Protein AF-A0A932LKM2-F1 (afdb_monomer_lite)

Secondary structure (DSSP, 8-state):
-PPTT------------SSEEEEEEEEE--S-TTSPSEEEEEEEEEPPP----TTSTTEEEESPTTSTTPPEEEESSSGGGEEEE----TT---EEEEEEE--SEEEEEEE----SSTT--SSEEEEEEEB-TTTPEEEEEEEE-TTS----BS-SS-----SSS-----BEEEEEEEE-SSEEEEEEE--

Radius of gyration: 21.72 Å; chains: 1; bounding box: 58×37×63 Å

Foldseek 3Di:
DDDPPDDDDDDDDDPDPDFDKDKDKDWDADPPVVCGIPIDMDIDGDHDDDDDACPHPQKDWPPDPPDDQHWDKDADQDVVRIDIDGPPDPPDWTKMKGKDQAAFDKDFDWAFDFEQDPPWAQFWWKWKFQDDPVPTDTFFTGTHGRNDAQPACSDVQFPDDPDDDRHRRHIHTGDIGGHHDRMMMMMTIDD

Sequence (191 aa):
MLNPGRSTTFQVQMSGATPGIHTATVSFGNNEGNENPYSFAVSGIVLPTRIIDDGDLEFAMFPLPGEPGGWGQIGGPGRGFDYKYNRHIAGVDEFATWTFNVTPGVYRVSTTWAFGFAGFDDAAPFTIFDGPVAGGIVRGGRNVDQKVDPAGTDYPAGFMFPLGTASSTRWERIDVVHITGDTLTVLFTGR

Structure (mmCIF, N/CA/C/O backbone):
data_AF-A0A932LKM2-F1
#
_entry.id   AF-A0A932LKM2-F1
#
loop_
_atom_site.group_PDB
_atom_site.id
_atom_site.type_symbol
_atom_site.label_atom_id
_atom_site.label_alt_id
_atom_site.label_comp_id
_atom_site.label_asym_id
_atom_site.label_entity_id
_atom_site.label_seq_id
_atom_site.pdbx_PDB_ins_code
_atom_site.Cartn_x
_atom_site.Cartn_y
_atom_site.Cartn_z
_atom_site.occupancy
_atom_site.B_iso_or_equiv
_atom_site.auth_seq_id
_atom_site.auth_comp_id
_atom_site.auth_asym_id
_atom_site.auth_atom_id
_atom_site.pdbx_PDB_model_num
ATOM 1 N N . MET A 1 1 ? -33.980 8.227 18.816 1.00 71.31 1 MET A N 1
ATOM 2 C CA . MET A 1 1 ? -34.525 7.586 20.032 1.00 71.31 1 MET A CA 1
ATOM 3 C C . MET A 1 1 ? -34.771 6.122 19.696 1.00 71.31 1 MET A C 1
ATOM 5 O O . MET A 1 1 ? -35.304 5.871 18.620 1.00 71.31 1 MET A O 1
ATOM 9 N N . LEU A 1 2 ? -34.313 5.178 20.520 1.00 80.31 2 LEU A N 1
ATOM 10 C CA . LEU A 1 2 ? -34.542 3.746 20.294 1.00 80.31 2 LEU A CA 1
ATOM 11 C C . LEU A 1 2 ? -35.771 3.296 21.080 1.00 80.31 2 LEU A C 1
ATOM 13 O O . LEU A 1 2 ? -35.938 3.679 22.235 1.00 80.31 2 LEU A O 1
ATOM 17 N N . ASN A 1 3 ? -36.625 2.491 20.451 1.00 89.06 3 ASN A N 1
ATOM 18 C CA . ASN A 1 3 ? -37.756 1.872 21.140 1.00 89.06 3 ASN A CA 1
ATOM 19 C C . ASN A 1 3 ? -37.262 0.758 22.084 1.00 89.06 3 ASN A C 1
ATOM 21 O O . ASN A 1 3 ? -36.207 0.173 21.817 1.00 89.06 3 ASN A O 1
ATOM 25 N N . PRO A 1 4 ? -38.031 0.401 23.133 1.00 87.06 4 PRO A N 1
ATOM 26 C CA . PRO A 1 4 ? -37.687 -0.712 24.015 1.00 87.06 4 PRO A CA 1
ATOM 27 C C . PRO A 1 4 ? -37.363 -1.996 23.236 1.00 87.06 4 PRO A C 1
ATOM 29 O O . PRO A 1 4 ? -38.080 -2.371 22.305 1.00 87.06 4 PRO A O 1
ATOM 32 N N . GLY A 1 5 ? -36.255 -2.650 23.596 1.00 89.81 5 GLY A N 1
ATOM 33 C CA . GLY A 1 5 ? -35.775 -3.874 22.945 1.00 89.81 5 GLY A CA 1
ATOM 34 C C . GLY A 1 5 ? -35.132 -3.680 21.563 1.00 89.81 5 GLY A C 1
ATOM 35 O O . GLY A 1 5 ? -34.906 -4.668 20.864 1.00 89.81 5 GLY A O 1
ATOM 36 N N . ARG A 1 6 ? -34.856 -2.441 21.128 1.00 94.00 6 ARG A N 1
ATOM 37 C CA . ARG A 1 6 ? -34.161 -2.154 19.859 1.00 94.00 6 ARG A CA 1
ATOM 38 C C . ARG A 1 6 ? -32.697 -1.792 20.073 1.00 94.00 6 ARG A C 1
ATOM 40 O O . ARG A 1 6 ? -32.336 -1.203 21.083 1.00 94.00 6 ARG A O 1
ATOM 47 N N . SER A 1 7 ? -31.874 -2.124 19.083 1.00 90.56 7 SER A N 1
ATOM 48 C CA . SER A 1 7 ? -30.446 -1.814 19.034 1.00 90.56 7 SER A CA 1
ATOM 49 C C . SER A 1 7 ? -30.123 -0.894 17.855 1.00 90.56 7 SER A C 1
ATOM 51 O O . SER A 1 7 ? -30.886 -0.790 16.893 1.00 90.56 7 SER A O 1
ATOM 53 N N . THR A 1 8 ? -28.978 -0.219 17.944 1.00 90.12 8 THR A N 1
ATOM 54 C CA . THR A 1 8 ? -28.357 0.527 16.843 1.00 90.12 8 THR A CA 1
ATOM 55 C C . THR A 1 8 ? -26.857 0.282 16.852 1.00 90.12 8 THR A C 1
ATOM 57 O O . THR A 1 8 ? -26.296 -0.122 17.869 1.00 90.12 8 THR A O 1
ATOM 60 N N . THR A 1 9 ? -26.203 0.576 15.737 1.00 91.06 9 THR A N 1
ATOM 61 C CA . THR A 1 9 ? -24.744 0.621 15.632 1.00 91.06 9 THR A CA 1
ATOM 62 C C . THR A 1 9 ? -24.276 2.060 15.454 1.00 91.06 9 THR A C 1
ATOM 64 O O . THR A 1 9 ? -25.003 2.896 14.918 1.00 91.06 9 THR A O 1
ATOM 67 N N . PHE A 1 10 ? -23.044 2.335 15.861 1.00 88.00 10 PHE A N 1
ATOM 68 C CA . PHE A 1 10 ? -22.314 3.558 15.538 1.00 88.00 10 PHE A CA 1
ATOM 69 C C . PHE A 1 10 ? -20.882 3.180 15.155 1.00 88.00 10 PHE A C 1
ATOM 71 O O . PHE A 1 10 ? -20.423 2.078 15.455 1.00 88.00 10 PHE A O 1
ATOM 78 N N . GLN A 1 11 ? -20.185 4.084 14.474 1.00 89.88 11 GLN A N 1
ATOM 79 C CA . GLN A 1 11 ? -18.791 3.893 14.087 1.00 89.88 11 GLN A CA 1
ATOM 80 C C . GLN A 1 11 ? -17.905 4.859 14.867 1.00 89.88 11 GLN A C 1
ATOM 82 O O . GLN A 1 11 ? -18.261 6.020 15.063 1.00 89.8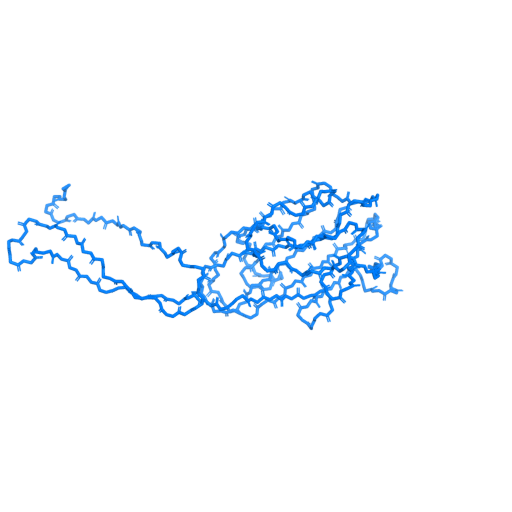8 11 GLN A O 1
ATOM 87 N N . VAL A 1 12 ? -16.746 4.367 15.297 1.00 87.25 12 VAL A N 1
ATOM 88 C CA . VAL A 1 12 ? -15.678 5.179 15.881 1.00 87.25 12 VAL A CA 1
ATOM 89 C C . VAL A 1 12 ? -14.514 5.139 14.906 1.00 87.25 12 VAL A C 1
ATOM 91 O O . VAL A 1 12 ? -14.026 4.061 14.573 1.00 87.25 12 VAL A O 1
ATOM 94 N N . GLN A 1 13 ? -14.086 6.307 14.436 1.00 85.94 13 GLN A N 1
ATOM 95 C CA . GLN A 1 13 ? -12.958 6.434 13.522 1.00 85.94 13 GLN A CA 1
ATOM 96 C C . GLN A 1 13 ? -11.781 7.096 14.234 1.00 85.94 13 GLN A C 1
ATOM 98 O O . GLN A 1 13 ? -11.923 8.154 14.842 1.00 85.94 13 GLN A O 1
ATOM 103 N N . MET A 1 14 ? -10.605 6.486 14.118 1.00 84.62 14 MET A N 1
ATOM 104 C CA . MET A 1 14 ? -9.341 7.101 14.509 1.00 84.62 14 MET A CA 1
ATOM 105 C C . MET A 1 14 ? -8.773 7.895 13.326 1.00 84.62 14 MET A C 1
ATOM 107 O O . MET A 1 14 ? -8.601 7.343 12.243 1.00 84.62 14 MET A O 1
ATOM 111 N N . SER A 1 15 ? -8.471 9.181 13.529 1.00 78.88 15 SER A N 1
ATOM 112 C CA . SER A 1 15 ? -7.895 10.074 12.505 1.00 78.88 15 SER A CA 1
ATOM 113 C C . SER A 1 15 ? -6.458 10.523 12.806 1.00 78.88 15 SER A C 1
ATOM 115 O O . SER A 1 15 ? -5.919 11.374 12.099 1.00 78.88 15 SER A O 1
ATOM 117 N N . GLY A 1 16 ? -5.835 9.993 13.864 1.00 69.88 16 GLY A N 1
ATOM 118 C CA . GLY A 1 16 ? -4.470 10.348 14.255 1.00 69.88 16 GLY A CA 1
ATOM 119 C C . GLY A 1 16 ? -3.436 9.889 13.224 1.00 69.88 16 GLY A C 1
ATOM 120 O O . GLY A 1 16 ? -3.479 8.752 12.765 1.00 69.88 16 GLY A O 1
ATOM 121 N N . ALA A 1 17 ? -2.499 10.773 12.872 1.00 69.56 17 ALA A N 1
ATOM 122 C CA . ALA A 1 17 ? -1.357 10.448 12.010 1.00 69.56 17 ALA A CA 1
ATOM 123 C C . ALA A 1 17 ? -0.061 10.197 12.802 1.00 69.56 17 ALA A C 1
ATOM 125 O O . ALA A 1 17 ? 0.902 9.667 12.257 1.00 69.56 17 ALA A O 1
ATOM 126 N N . THR A 1 18 ? -0.029 10.579 14.082 1.00 86.50 18 THR A N 1
ATOM 127 C CA . THR A 1 18 ? 1.154 10.430 14.934 1.00 86.50 18 THR A CA 1
ATOM 128 C C . THR A 1 18 ? 1.229 9.010 15.495 1.00 86.50 18 THR A C 1
ATOM 130 O O . THR A 1 18 ? 0.270 8.592 16.154 1.00 86.50 18 THR A O 1
ATOM 133 N N . PRO A 1 19 ? 2.349 8.287 15.299 1.00 90.19 19 PRO A N 1
ATOM 134 C CA . PRO A 1 19 ? 2.534 6.964 15.878 1.00 90.19 19 PRO A CA 1
ATOM 135 C C . PRO A 1 19 ? 2.394 6.968 17.401 1.00 90.19 19 PRO A C 1
ATOM 137 O O . PRO A 1 19 ? 2.873 7.881 18.074 1.00 90.19 19 PRO A O 1
ATOM 140 N N . GLY A 1 20 ? 1.751 5.938 17.943 1.00 92.50 20 GLY A N 1
ATOM 141 C CA . GLY A 1 20 ? 1.526 5.791 19.378 1.00 92.50 20 GLY A CA 1
ATOM 142 C C . GLY A 1 20 ? 0.167 5.195 19.725 1.00 92.50 20 GLY A C 1
ATOM 143 O O . GLY A 1 20 ? -0.677 4.956 18.859 1.00 92.50 20 GLY A O 1
ATOM 144 N N . ILE A 1 21 ? -0.027 4.947 21.020 1.00 92.94 21 ILE A N 1
ATOM 145 C CA . ILE A 1 21 ? -1.312 4.526 21.578 1.00 92.94 21 ILE A CA 1
ATOM 146 C C . ILE A 1 21 ? -2.149 5.777 21.832 1.00 92.94 21 ILE A C 1
ATOM 148 O O . ILE A 1 21 ? -1.725 6.680 22.553 1.00 92.94 21 ILE A O 1
ATOM 152 N N . HIS A 1 22 ? -3.352 5.800 21.272 1.00 92.38 22 HIS A N 1
ATOM 153 C CA . HIS A 1 22 ? -4.328 6.863 21.466 1.00 92.38 22 HIS A CA 1
ATOM 154 C C . HIS A 1 22 ? -5.511 6.307 22.239 1.00 92.38 22 HIS A C 1
ATOM 156 O O . HIS A 1 22 ? -6.090 5.291 21.854 1.00 92.38 22 HIS A O 1
ATOM 162 N N . THR A 1 23 ? -5.876 6.989 23.320 1.00 93.25 23 THR A N 1
ATOM 163 C CA . THR A 1 23 ? -7.054 6.655 24.120 1.00 93.25 23 THR A CA 1
ATOM 164 C C . THR A 1 23 ? -8.039 7.809 24.083 1.00 93.25 23 THR A C 1
ATOM 166 O O . THR A 1 23 ? -7.648 8.975 24.022 1.00 93.25 23 THR A O 1
ATOM 169 N N . ALA A 1 24 ? -9.325 7.487 24.088 1.00 92.00 24 ALA A N 1
ATOM 170 C CA . ALA A 1 24 ? -10.390 8.468 24.193 1.00 92.00 24 ALA A CA 1
ATOM 171 C C . ALA A 1 24 ? -11.550 7.881 24.995 1.00 92.00 24 ALA A C 1
ATOM 173 O O . ALA A 1 24 ? -11.711 6.665 25.075 1.00 92.00 24 ALA A O 1
ATOM 174 N N . THR A 1 25 ? -12.379 8.749 25.560 1.00 94.94 25 THR A N 1
ATOM 175 C CA . THR A 1 25 ? -13.647 8.346 26.169 1.00 94.94 25 THR A CA 1
ATOM 176 C C . THR A 1 25 ? -14.771 8.762 25.241 1.00 94.94 25 THR A C 1
ATOM 178 O O . THR A 1 25 ? -14.921 9.944 24.934 1.00 94.94 25 THR A O 1
ATOM 181 N N . VAL A 1 26 ? -15.565 7.793 24.794 1.00 92.62 26 VAL A N 1
ATOM 182 C CA . VAL A 1 26 ? -16.808 8.058 24.070 1.00 92.62 26 VAL A CA 1
ATOM 183 C C . VAL A 1 26 ? -17.921 8.168 25.103 1.00 92.62 26 VAL A C 1
ATOM 185 O O . VAL A 1 26 ? -18.008 7.340 26.008 1.00 92.62 26 VAL A O 1
ATOM 188 N N . SER A 1 27 ? -18.749 9.204 24.989 1.00 92.81 27 SER A N 1
ATOM 189 C CA . SER A 1 27 ? -19.822 9.498 25.937 1.00 92.81 27 SER A CA 1
ATOM 190 C C . SER A 1 27 ? -21.109 9.820 25.191 1.00 92.81 27 SER A C 1
ATOM 192 O O . SER A 1 27 ? -21.115 10.641 24.272 1.00 92.81 27 SER A O 1
ATOM 194 N N . PHE A 1 28 ? -22.196 9.170 25.591 1.00 88.00 28 PHE A N 1
ATOM 195 C CA . PHE A 1 28 ? -23.531 9.387 25.060 1.00 88.00 28 PHE A CA 1
ATOM 196 C C . PHE A 1 28 ? -24.451 9.849 26.180 1.00 88.00 28 PHE A C 1
ATOM 198 O O . PHE A 1 28 ? -24.613 9.168 27.195 1.00 88.00 28 PHE A O 1
ATOM 205 N N . GLY A 1 29 ? -25.106 10.987 25.959 1.00 89.38 29 GLY A N 1
ATOM 206 C CA . GLY A 1 29 ? -26.262 11.345 26.762 1.00 89.38 29 GLY A CA 1
ATOM 207 C C . GLY A 1 29 ? -27.375 10.321 26.539 1.00 89.38 29 GLY A C 1
ATOM 208 O O . GLY A 1 29 ? -27.699 9.996 25.395 1.00 89.38 29 GLY A O 1
ATOM 209 N N . ASN A 1 30 ? -27.964 9.822 27.617 1.00 84.00 30 ASN A N 1
ATOM 210 C CA . ASN A 1 30 ? -29.146 8.970 27.570 1.00 84.00 30 ASN A CA 1
ATOM 211 C C . ASN A 1 30 ? -30.238 9.523 28.504 1.00 84.00 30 ASN A C 1
ATOM 213 O O . ASN A 1 30 ? -30.037 10.501 29.222 1.00 84.00 30 ASN A O 1
ATOM 217 N N . ASN A 1 31 ? -31.435 8.949 28.436 1.00 83.50 31 ASN A N 1
ATOM 218 C CA . ASN A 1 31 ? -32.581 9.343 29.257 1.00 83.50 31 ASN A CA 1
ATOM 219 C C . ASN A 1 31 ? -32.754 8.464 30.510 1.00 83.50 31 ASN A C 1
ATOM 221 O O . ASN A 1 31 ? -33.809 8.528 31.142 1.00 83.50 31 ASN A O 1
ATOM 225 N N . GLU A 1 32 ? -31.747 7.668 30.876 1.00 78.69 32 GLU A N 1
ATOM 226 C CA . GLU A 1 32 ? -31.738 6.865 32.098 1.00 78.69 32 GLU A CA 1
ATOM 227 C C . GLU A 1 32 ? -31.011 7.639 33.201 1.00 78.69 32 GLU A C 1
ATOM 229 O O . GLU A 1 32 ? -29.793 7.786 33.210 1.00 78.69 32 GLU A O 1
ATOM 234 N N . GLY A 1 33 ? -31.787 8.219 34.119 1.00 74.69 33 GLY A N 1
ATOM 235 C CA . GLY A 1 33 ? -31.330 9.306 34.991 1.00 74.69 33 GLY A CA 1
ATOM 236 C C . GLY A 1 33 ? -30.117 9.011 35.884 1.00 74.69 33 GLY A C 1
ATOM 237 O O . GLY A 1 33 ? -29.426 9.953 36.258 1.00 74.69 33 GLY A O 1
ATOM 238 N N . ASN A 1 34 ? -29.838 7.751 36.225 1.00 79.44 34 ASN A N 1
ATOM 239 C CA . ASN A 1 34 ? -28.687 7.351 37.045 1.00 79.44 34 ASN A CA 1
ATOM 240 C C . ASN A 1 34 ? -27.499 6.796 36.236 1.00 79.44 34 ASN A C 1
ATOM 242 O O . ASN A 1 34 ? -26.422 6.640 36.804 1.00 79.44 34 ASN A O 1
ATOM 246 N N . GLU A 1 35 ? -27.674 6.526 34.941 1.00 77.06 35 GLU A N 1
ATOM 247 C CA . GLU A 1 35 ? -26.631 6.019 34.032 1.00 77.06 35 GLU A CA 1
ATOM 248 C C . GLU A 1 35 ? -26.350 7.004 32.882 1.00 77.06 35 GLU A C 1
ATOM 250 O O . GLU A 1 35 ? -25.785 6.642 31.849 1.00 77.06 35 GLU A O 1
ATOM 255 N N . ASN A 1 36 ? -26.738 8.271 33.064 1.00 85.12 36 ASN A N 1
ATOM 256 C CA . ASN A 1 36 ? -26.512 9.358 32.122 1.00 85.12 36 ASN A CA 1
ATOM 257 C C . ASN A 1 36 ? -25.329 10.241 32.571 1.00 85.12 36 ASN A C 1
ATOM 259 O O . ASN A 1 36 ? -25.432 10.901 33.609 1.00 85.12 36 ASN A O 1
ATOM 263 N N . PRO A 1 37 ? -24.240 10.343 31.790 1.00 90.38 37 PRO A N 1
ATOM 264 C CA . PRO A 1 37 ? -24.035 9.726 30.480 1.00 90.38 37 PRO A CA 1
ATOM 265 C C . PRO A 1 37 ? -23.507 8.288 30.556 1.00 90.38 37 PRO A C 1
ATOM 267 O O . PRO A 1 37 ? -22.712 7.946 31.434 1.00 90.38 37 PRO A O 1
ATOM 270 N N . TYR A 1 38 ? -23.848 7.487 29.545 1.00 88.62 38 TYR A N 1
ATOM 271 C CA . TYR A 1 38 ? -23.145 6.233 29.297 1.00 88.62 38 TYR A CA 1
ATOM 272 C C . TYR A 1 38 ? -21.807 6.556 28.640 1.00 88.62 38 TYR A C 1
ATOM 274 O O . TYR A 1 38 ? -21.765 7.215 27.598 1.00 88.62 38 TYR A O 1
ATOM 282 N N . SER A 1 39 ? -20.713 6.087 29.234 1.00 92.25 39 SER A N 1
ATOM 283 C CA . SER A 1 39 ? -19.376 6.296 28.690 1.00 92.25 39 SER A CA 1
ATOM 284 C C . SER A 1 39 ? -18.537 5.030 28.729 1.00 92.25 39 SER A C 1
ATOM 286 O O . SER A 1 39 ? -18.707 4.174 29.595 1.00 92.25 39 SER A O 1
ATOM 288 N N . PHE A 1 40 ? -17.626 4.913 27.771 1.00 92.56 40 PHE A N 1
ATOM 289 C CA . PHE A 1 40 ? -16.663 3.822 27.692 1.00 92.56 40 PHE A CA 1
ATOM 290 C C . PHE A 1 40 ? -15.357 4.329 27.085 1.00 92.56 40 PHE A C 1
ATOM 292 O O . PHE A 1 40 ? -15.336 5.253 26.264 1.00 92.56 40 PHE A O 1
ATOM 299 N N . ALA A 1 41 ? -14.255 3.720 27.511 1.00 95.12 41 ALA A N 1
ATOM 300 C CA . ALA A 1 41 ? -12.943 4.008 26.960 1.00 95.12 41 ALA A CA 1
ATOM 301 C C . ALA A 1 41 ? -12.746 3.260 25.635 1.00 95.12 41 ALA A C 1
ATOM 303 O O . ALA A 1 41 ? -13.109 2.090 25.503 1.00 95.12 41 ALA A O 1
ATOM 304 N N . VAL A 1 42 ? -12.121 3.929 24.674 1.00 94.69 42 VAL A N 1
ATOM 305 C CA . VAL A 1 42 ? -11.601 3.341 23.440 1.00 94.69 42 VAL A CA 1
ATOM 306 C C . VAL A 1 42 ? -10.090 3.527 23.400 1.00 94.69 42 VAL A C 1
ATOM 308 O O . VAL A 1 42 ? -9.560 4.529 23.881 1.00 94.69 42 VAL A O 1
ATOM 311 N N . SER A 1 43 ? -9.397 2.554 22.819 1.00 92.94 43 SER A N 1
ATOM 312 C CA . SER A 1 43 ? -7.958 2.601 22.580 1.00 92.94 43 SER A CA 1
ATOM 313 C C . SER A 1 43 ? -7.671 2.106 21.170 1.00 92.94 43 SER A C 1
ATOM 315 O O . SER A 1 43 ? -8.322 1.177 20.692 1.00 92.94 43 SER A O 1
ATOM 317 N N . GLY A 1 44 ? -6.695 2.713 20.510 1.00 90.75 44 GLY A N 1
ATOM 318 C CA . GLY A 1 44 ? -6.140 2.207 19.265 1.00 90.75 44 GLY A CA 1
ATOM 319 C C . GLY A 1 44 ? -4.684 2.621 19.115 1.00 90.75 44 GLY A C 1
ATOM 320 O O . GLY A 1 44 ? -4.196 3.508 19.816 1.00 90.75 44 GLY A O 1
ATOM 321 N N . ILE A 1 45 ? -3.985 1.953 18.208 1.00 91.44 45 ILE A N 1
ATOM 322 C CA . ILE A 1 45 ? -2.570 2.184 17.947 1.00 91.44 45 ILE A CA 1
ATOM 323 C C . ILE A 1 45 ? -2.390 2.695 16.521 1.00 91.44 45 ILE A C 1
ATOM 325 O O . ILE A 1 45 ? -2.922 2.123 15.573 1.00 91.44 45 ILE A O 1
ATOM 329 N N . VAL A 1 46 ? -1.620 3.769 16.377 1.00 91.62 46 VAL A N 1
ATOM 330 C CA . VAL A 1 46 ? -1.088 4.207 15.087 1.00 91.62 46 VAL A CA 1
ATOM 331 C C . VAL A 1 46 ? 0.336 3.680 15.000 1.00 91.62 46 VAL A C 1
ATOM 333 O O . VAL A 1 46 ? 1.178 4.011 15.838 1.00 91.62 46 VAL A O 1
ATOM 336 N N . LEU A 1 47 ? 0.600 2.825 14.015 1.00 90.56 47 LEU A N 1
ATOM 337 C CA . LEU A 1 47 ? 1.938 2.296 13.779 1.00 90.56 47 LEU A CA 1
ATOM 338 C C . LEU A 1 47 ? 2.795 3.319 13.019 1.00 90.56 47 LEU A C 1
ATOM 340 O O . LEU A 1 47 ? 2.254 4.119 12.250 1.00 90.56 47 LEU A O 1
ATOM 344 N N . PRO A 1 48 ? 4.126 3.299 13.201 1.00 89.38 48 PRO A N 1
ATOM 345 C CA . PRO A 1 48 ? 5.027 4.032 12.330 1.00 89.38 48 PRO A CA 1
ATOM 346 C C . PRO A 1 48 ? 4.847 3.623 10.871 1.00 89.38 48 PRO A C 1
ATOM 348 O O . PRO A 1 48 ? 4.533 2.476 10.549 1.00 89.38 48 PRO A O 1
ATOM 351 N N . THR A 1 49 ? 5.119 4.568 9.986 1.00 88.06 49 THR A N 1
ATOM 352 C CA . THR A 1 49 ? 5.239 4.312 8.559 1.00 88.06 49 THR A CA 1
ATOM 353 C C . THR A 1 49 ? 6.299 3.262 8.266 1.00 88.06 49 THR A C 1
ATOM 355 O O . THR A 1 49 ? 7.422 3.354 8.761 1.00 88.06 49 THR A O 1
ATOM 358 N N . ARG A 1 50 ? 5.972 2.340 7.359 1.00 91.25 50 ARG A N 1
ATOM 359 C CA . ARG A 1 50 ? 6.937 1.459 6.704 1.00 91.25 50 ARG A CA 1
ATOM 360 C C . ARG A 1 50 ? 7.036 1.815 5.225 1.00 91.25 50 ARG A C 1
ATOM 362 O O . ARG A 1 50 ? 6.019 2.073 4.588 1.00 91.25 50 ARG A O 1
ATOM 369 N N . ILE A 1 51 ? 8.257 1.815 4.702 1.00 91.62 51 ILE A N 1
ATOM 370 C CA . ILE A 1 51 ? 8.561 2.044 3.288 1.00 91.62 51 ILE A CA 1
ATOM 371 C C . ILE A 1 51 ? 9.396 0.861 2.801 1.00 91.62 51 ILE A C 1
ATOM 373 O O . ILE A 1 51 ? 10.270 0.413 3.541 1.00 91.62 51 ILE A O 1
ATOM 377 N N . ILE A 1 52 ? 9.106 0.375 1.595 1.00 95.00 52 ILE A N 1
ATOM 378 C CA . ILE A 1 52 ? 9.899 -0.633 0.884 1.00 95.00 52 ILE A CA 1
ATOM 379 C C . ILE A 1 52 ? 10.341 0.010 -0.436 1.00 95.00 52 ILE A C 1
ATOM 381 O O . ILE A 1 52 ? 9.496 0.463 -1.208 1.00 95.00 52 ILE A O 1
ATOM 385 N N . ASP A 1 53 ? 11.650 0.086 -0.647 1.00 93.38 53 ASP A N 1
ATOM 386 C CA . ASP A 1 53 ? 12.294 0.500 -1.895 1.00 93.38 53 ASP A CA 1
ATOM 387 C C . ASP A 1 53 ? 12.316 -0.622 -2.914 1.00 93.38 53 ASP A C 1
ATOM 389 O O . ASP A 1 53 ? 12.226 -1.794 -2.566 1.00 93.38 53 ASP A O 1
ATOM 393 N N . ASP A 1 54 ? 12.562 -0.278 -4.169 1.00 92.38 54 ASP A N 1
ATOM 394 C CA . ASP A 1 54 ? 12.818 -1.271 -5.207 1.00 92.38 54 ASP A CA 1
ATOM 395 C C . ASP A 1 54 ? 14.189 -1.978 -5.072 1.00 92.38 54 ASP A C 1
ATOM 397 O O . ASP A 1 54 ? 14.451 -2.963 -5.768 1.00 92.38 54 ASP A O 1
ATOM 401 N N . GLY A 1 55 ? 15.055 -1.524 -4.162 1.00 93.38 55 GLY A N 1
ATOM 402 C CA . GLY A 1 55 ? 16.274 -2.208 -3.717 1.00 93.38 55 GLY A CA 1
ATOM 403 C C . GLY A 1 55 ? 16.132 -3.041 -2.434 1.00 93.38 55 GLY A C 1
ATOM 404 O O . GLY A 1 55 ? 17.066 -3.770 -2.091 1.00 93.38 55 GLY A O 1
ATOM 405 N N . ASP A 1 56 ? 15.000 -2.953 -1.728 1.00 96.12 56 ASP A N 1
ATOM 406 C CA . ASP A 1 56 ? 14.795 -3.639 -0.447 1.00 96.12 56 ASP A CA 1
ATOM 407 C C . ASP A 1 56 ? 14.462 -5.134 -0.643 1.00 96.12 56 ASP A C 1
ATOM 409 O O . ASP A 1 56 ? 13.987 -5.563 -1.694 1.00 96.12 56 ASP A O 1
ATOM 413 N N . LEU A 1 57 ? 14.700 -5.955 0.388 1.00 97.19 57 LEU A N 1
ATOM 414 C CA . LEU A 1 57 ? 14.508 -7.415 0.330 1.00 97.19 57 LEU A CA 1
ATOM 415 C C . LEU A 1 57 ? 13.050 -7.810 0.053 1.00 97.19 57 LEU A C 1
ATOM 417 O O . LEU A 1 57 ? 12.775 -8.837 -0.563 1.00 97.19 57 LEU A O 1
ATOM 421 N N . GLU A 1 58 ? 12.112 -7.011 0.546 1.00 98.25 58 GLU A N 1
ATOM 422 C CA . GLU A 1 58 ? 10.679 -7.236 0.415 1.00 98.25 58 GLU A CA 1
ATOM 423 C C . GLU A 1 58 ? 10.091 -6.744 -0.914 1.00 98.25 58 GLU A C 1
ATOM 425 O O . GLU A 1 58 ? 8.878 -6.862 -1.137 1.00 98.25 58 GLU A O 1
ATOM 430 N N . PHE A 1 59 ? 10.940 -6.210 -1.794 1.00 98.25 59 PHE A N 1
ATOM 431 C CA . PHE A 1 59 ? 10.614 -5.951 -3.183 1.00 98.25 59 PHE A CA 1
ATOM 432 C C . PHE A 1 59 ? 10.971 -7.152 -4.059 1.00 98.25 59 PHE A C 1
ATOM 434 O O . PHE A 1 59 ? 12.055 -7.729 -3.972 1.00 98.25 59 PHE A O 1
ATOM 441 N N . ALA A 1 60 ? 10.069 -7.496 -4.970 1.00 97.12 60 ALA A N 1
ATOM 442 C CA . ALA A 1 60 ? 10.330 -8.461 -6.026 1.00 97.12 60 ALA A CA 1
ATOM 443 C C . ALA A 1 60 ? 9.783 -7.946 -7.354 1.00 97.12 60 ALA A C 1
ATOM 445 O O . ALA A 1 60 ? 8.854 -7.144 -7.390 1.00 97.12 60 ALA A O 1
ATOM 446 N N . MET A 1 61 ? 10.346 -8.431 -8.454 1.00 95.56 61 MET A N 1
ATOM 447 C CA . MET A 1 61 ? 9.895 -8.102 -9.802 1.00 95.56 61 MET A CA 1
ATOM 448 C C . MET A 1 61 ? 10.108 -9.279 -10.741 1.00 95.56 61 MET A C 1
ATOM 450 O O . MET A 1 61 ? 10.944 -10.150 -10.489 1.00 95.56 61 MET A O 1
ATOM 454 N N . PHE A 1 62 ? 9.394 -9.256 -11.854 1.00 93.88 62 PHE A N 1
ATOM 455 C CA . PHE A 1 62 ? 9.583 -10.181 -12.955 1.00 93.88 62 PHE A CA 1
ATOM 456 C C . PHE A 1 62 ? 9.261 -9.480 -14.288 1.00 93.88 62 PHE A C 1
ATOM 458 O O . PHE A 1 62 ? 8.326 -8.675 -14.316 1.00 93.88 62 PHE A O 1
ATOM 465 N N . PRO A 1 63 ? 9.998 -9.764 -15.379 1.00 93.38 63 PRO A N 1
ATOM 466 C CA . PRO A 1 63 ? 11.208 -10.591 -15.432 1.00 93.38 63 PRO A CA 1
ATOM 467 C C . PRO A 1 63 ? 12.420 -9.915 -14.773 1.00 93.38 63 PRO A C 1
ATOM 469 O O . PRO A 1 63 ? 12.495 -8.691 -14.663 1.00 93.38 63 PRO A O 1
ATOM 472 N N . LEU A 1 64 ? 13.386 -10.712 -14.314 1.00 92.06 64 LEU A N 1
ATOM 473 C CA . LEU A 1 64 ? 14.563 -10.183 -13.619 1.00 92.06 64 LEU A CA 1
ATOM 474 C C . LEU A 1 64 ? 15.470 -9.367 -14.560 1.00 92.06 64 LEU A C 1
ATOM 476 O O . LEU A 1 64 ? 15.538 -9.655 -15.757 1.00 92.06 64 LEU A O 1
ATOM 480 N N . PRO A 1 65 ? 16.221 -8.378 -14.039 1.00 89.31 65 PRO A N 1
ATOM 481 C CA . PRO A 1 65 ? 17.233 -7.677 -14.818 1.00 89.31 65 PRO A CA 1
ATOM 482 C C . PRO A 1 65 ? 18.221 -8.658 -15.462 1.00 89.31 65 PRO A C 1
ATOM 484 O O . PRO A 1 65 ? 18.789 -9.513 -14.787 1.00 89.31 65 PRO A O 1
ATOM 487 N N . GLY A 1 66 ? 18.433 -8.520 -16.772 1.00 84.56 66 GLY A N 1
ATOM 488 C CA . GLY A 1 66 ? 19.295 -9.407 -17.563 1.00 84.56 66 GLY A CA 1
ATOM 489 C C . GLY A 1 66 ? 18.549 -10.501 -18.332 1.00 84.56 66 GLY A C 1
ATOM 490 O O . GLY A 1 66 ? 19.093 -11.009 -19.309 1.00 84.56 66 GLY A O 1
ATOM 491 N N . GLU A 1 67 ? 17.299 -10.796 -17.974 1.00 88.19 67 GLU A N 1
ATOM 492 C CA . GLU A 1 67 ? 16.434 -11.670 -18.769 1.00 88.19 67 GLU A CA 1
ATOM 493 C C . GLU A 1 67 ? 15.880 -10.937 -20.009 1.00 88.19 67 GLU A C 1
ATOM 495 O O . GLU A 1 67 ? 15.795 -9.698 -20.023 1.00 88.19 67 GLU A O 1
ATOM 500 N N . PRO A 1 68 ? 15.465 -11.659 -21.067 1.00 83.06 68 PRO A N 1
ATOM 501 C CA . PRO A 1 68 ? 14.685 -11.079 -22.157 1.00 83.06 68 PRO A CA 1
ATOM 502 C C . PRO A 1 68 ? 13.412 -10.411 -21.615 1.00 83.06 68 PRO A C 1
ATOM 504 O O . PRO A 1 68 ? 12.600 -11.054 -20.960 1.00 83.06 68 PRO A O 1
ATOM 507 N N . GLY A 1 69 ? 13.249 -9.108 -21.856 1.00 82.38 69 GLY A N 1
ATOM 508 C CA . GLY A 1 69 ? 12.148 -8.334 -21.258 1.00 82.38 69 GLY A CA 1
ATOM 509 C C . GLY A 1 69 ? 12.296 -8.038 -19.772 1.00 82.38 69 GLY A C 1
ATOM 510 O O . GLY A 1 69 ? 11.371 -7.526 -19.160 1.00 82.38 69 GLY A O 1
ATOM 511 N N . GLY A 1 70 ? 13.471 -8.298 -19.198 1.00 87.75 70 GLY A N 1
ATOM 512 C CA . GLY A 1 70 ? 13.797 -7.906 -17.837 1.00 87.75 70 GLY A CA 1
ATOM 513 C C . GLY A 1 70 ? 13.681 -6.404 -17.623 1.00 87.75 70 GLY A C 1
ATOM 514 O O . GLY A 1 70 ? 13.971 -5.607 -18.526 1.00 87.75 70 GLY A O 1
ATOM 515 N N . TRP A 1 71 ? 13.302 -6.038 -16.404 1.00 93.44 71 TRP A N 1
ATOM 516 C CA . TRP A 1 71 ? 13.182 -4.652 -15.976 1.00 93.44 71 TRP A CA 1
ATOM 517 C C . TRP A 1 71 ? 14.504 -3.891 -16.134 1.00 93.44 71 TRP A C 1
ATOM 519 O O . TRP A 1 71 ? 15.599 -4.428 -15.931 1.00 93.44 71 TRP A O 1
ATOM 529 N N . GLY A 1 72 ? 14.393 -2.624 -16.527 1.00 91.81 72 GLY A N 1
ATOM 530 C CA . GLY A 1 72 ? 15.493 -1.673 -16.516 1.00 91.81 72 GLY A CA 1
ATOM 531 C C . GLY A 1 72 ? 15.627 -0.992 -15.156 1.00 91.81 72 GLY A C 1
ATOM 532 O O . GLY A 1 72 ? 14.694 -0.971 -14.358 1.00 91.81 72 GLY A O 1
ATOM 533 N N . GLN A 1 73 ? 16.797 -0.409 -14.911 1.00 91.69 73 GLN A N 1
ATOM 534 C CA . GLN A 1 73 ? 17.085 0.410 -13.738 1.00 91.69 73 GLN A CA 1
ATOM 535 C C . GLN A 1 73 ? 17.852 1.644 -14.193 1.00 91.69 73 GLN A C 1
ATOM 537 O O . GLN A 1 73 ? 18.698 1.563 -15.091 1.00 91.69 73 GLN A O 1
ATOM 542 N N . ILE A 1 74 ? 17.548 2.786 -13.594 1.00 87.62 74 ILE A N 1
ATOM 543 C CA . ILE A 1 74 ? 18.251 4.034 -13.859 1.00 87.62 74 ILE A CA 1
ATOM 544 C C . ILE A 1 74 ? 18.462 4.784 -12.548 1.00 87.62 74 ILE A C 1
ATOM 546 O O . ILE A 1 74 ? 17.561 4.865 -11.717 1.00 87.62 74 ILE A O 1
ATOM 550 N N . GLY A 1 75 ? 19.666 5.325 -12.364 1.00 86.31 75 GLY A N 1
ATOM 551 C CA . GLY A 1 75 ? 19.934 6.240 -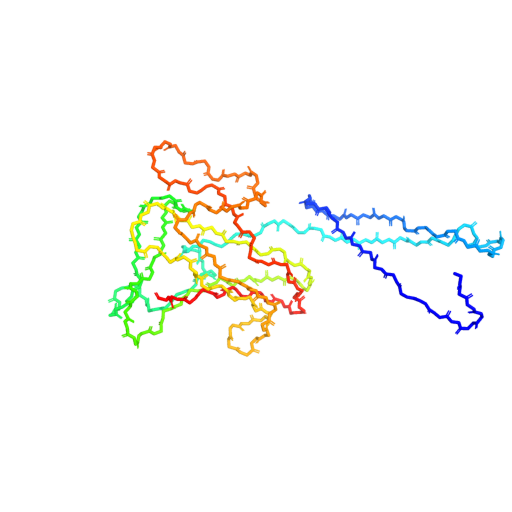11.259 1.00 86.31 75 GLY A CA 1
ATOM 552 C C . GLY A 1 75 ? 19.180 7.554 -11.457 1.00 86.31 75 GLY A C 1
ATOM 553 O O . GLY A 1 75 ? 19.044 8.031 -12.586 1.00 86.31 75 GLY A O 1
ATOM 554 N N . GLY A 1 76 ? 18.710 8.159 -10.371 1.00 79.19 76 GLY A N 1
ATOM 555 C CA . GLY A 1 76 ? 18.084 9.472 -10.401 1.00 79.19 76 GLY A CA 1
ATOM 556 C C . GLY A 1 76 ? 16.969 9.661 -9.359 1.00 79.19 76 GLY A C 1
ATOM 557 O O . GLY A 1 76 ? 17.175 9.338 -8.193 1.00 79.19 76 GLY A O 1
ATOM 558 N N . PRO A 1 77 ? 15.824 10.258 -9.740 1.00 74.62 77 PRO A N 1
ATOM 559 C CA . PRO A 1 77 ? 14.851 10.877 -8.826 1.00 74.62 77 PRO A CA 1
ATOM 560 C C . PRO A 1 77 ? 13.956 9.953 -7.970 1.00 74.62 77 PRO A C 1
ATOM 562 O O . PRO A 1 77 ? 12.905 10.397 -7.507 1.00 74.62 77 PRO A O 1
ATOM 565 N N . GLY A 1 78 ? 14.329 8.694 -7.745 1.00 78.56 78 GLY A N 1
ATOM 566 C CA . GLY A 1 78 ? 13.569 7.768 -6.899 1.00 78.56 78 GLY A CA 1
ATOM 567 C C . GLY A 1 78 ? 14.179 7.590 -5.509 1.00 78.56 78 GLY A C 1
ATOM 568 O O . GLY A 1 78 ? 15.334 7.951 -5.256 1.00 78.56 78 GLY A O 1
ATOM 569 N N . ARG A 1 79 ? 13.384 7.064 -4.570 1.00 80.44 79 ARG A N 1
ATOM 570 C CA . ARG A 1 79 ? 13.913 6.660 -3.261 1.00 80.44 79 ARG A CA 1
ATOM 571 C C . ARG A 1 79 ? 15.034 5.631 -3.496 1.00 80.44 79 ARG A C 1
ATOM 573 O O . ARG A 1 79 ? 14.956 4.872 -4.444 1.00 80.44 79 ARG A O 1
ATOM 580 N N . GLY A 1 80 ? 16.126 5.744 -2.737 1.00 83.38 80 GLY A N 1
ATOM 581 C CA . GLY A 1 80 ? 17.351 4.978 -3.021 1.00 83.38 80 GLY A CA 1
ATOM 582 C C . GLY A 1 80 ? 18.296 5.629 -4.042 1.00 83.38 80 GLY A C 1
ATOM 583 O O . GLY A 1 80 ? 19.440 5.199 -4.165 1.00 83.38 80 GLY A O 1
ATOM 584 N N . PHE A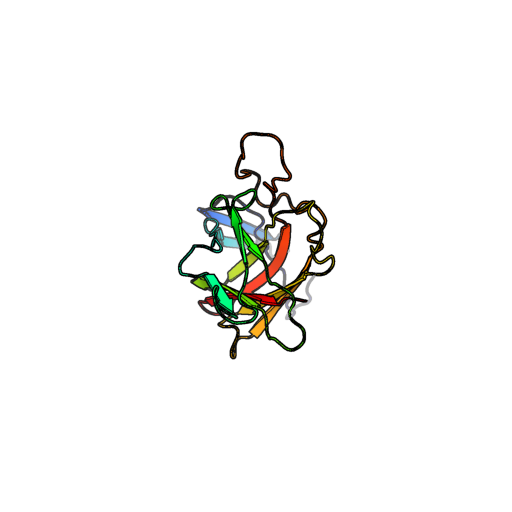 1 81 ? 17.891 6.754 -4.649 1.00 83.94 81 PHE A N 1
ATOM 585 C CA . PHE A 1 81 ? 18.569 7.440 -5.761 1.00 83.94 81 PHE A CA 1
ATOM 586 C C . PHE A 1 81 ? 18.514 6.682 -7.090 1.00 83.94 81 PHE A C 1
ATOM 588 O O . PHE A 1 81 ? 19.361 6.883 -7.967 1.00 83.94 81 PHE A O 1
ATOM 595 N N . ASP A 1 82 ? 17.499 5.850 -7.271 1.00 86.88 82 ASP A N 1
ATOM 596 C CA . ASP A 1 82 ? 17.229 5.104 -8.487 1.00 86.88 82 ASP A CA 1
ATOM 597 C C . ASP A 1 82 ? 15.748 4.732 -8.596 1.00 86.88 82 ASP A C 1
ATOM 599 O O . ASP A 1 82 ? 14.944 4.997 -7.706 1.00 86.88 82 ASP A O 1
ATOM 603 N N . TYR A 1 83 ? 15.364 4.223 -9.762 1.00 89.25 83 TYR A N 1
ATOM 604 C CA . TYR A 1 83 ? 14.083 3.556 -9.942 1.00 89.25 83 TYR A CA 1
ATOM 605 C C . TYR A 1 83 ? 14.185 2.471 -11.011 1.00 89.25 83 TYR A C 1
ATOM 607 O O . TYR A 1 83 ? 14.974 2.559 -11.965 1.00 89.25 83 TYR A O 1
ATOM 615 N N . LYS A 1 84 ? 13.335 1.459 -10.872 1.00 92.19 84 LYS A N 1
ATOM 616 C CA . LYS A 1 84 ? 13.125 0.408 -11.865 1.00 92.19 84 LYS A CA 1
ATOM 617 C C . LYS A 1 84 ? 11.930 0.713 -12.758 1.00 92.19 84 LYS A C 1
ATOM 619 O O . LYS A 1 84 ? 10.917 1.245 -12.314 1.00 92.19 84 LYS A O 1
ATOM 624 N N . TYR A 1 85 ? 12.060 0.366 -14.033 1.00 91.12 85 TYR A N 1
ATOM 625 C CA . TYR A 1 85 ? 11.017 0.540 -15.041 1.00 91.12 85 TYR A CA 1
ATOM 626 C C . TYR A 1 85 ? 10.876 -0.732 -15.876 1.00 91.12 85 TYR A C 1
ATOM 628 O O . TYR A 1 85 ? 11.868 -1.393 -16.205 1.00 91.12 85 TYR A O 1
ATOM 636 N N . ASN A 1 86 ? 9.641 -1.090 -16.207 1.00 89.50 86 ASN A N 1
ATOM 637 C CA . ASN A 1 86 ? 9.371 -2.195 -17.114 1.00 89.50 86 ASN A CA 1
ATOM 638 C C . ASN A 1 86 ? 9.691 -1.768 -18.555 1.00 89.50 86 ASN A C 1
ATOM 640 O O . ASN A 1 86 ? 9.774 -0.578 -18.862 1.00 89.50 86 ASN A O 1
ATOM 644 N N . ARG A 1 87 ? 9.924 -2.729 -19.452 1.00 86.94 87 ARG A N 1
ATOM 645 C CA . ARG A 1 87 ? 10.259 -2.421 -20.854 1.00 86.94 87 ARG A CA 1
ATOM 646 C C . ARG A 1 87 ? 9.050 -2.508 -21.778 1.00 86.94 87 ARG A C 1
ATOM 648 O O . ARG A 1 87 ? 9.198 -2.198 -22.959 1.00 86.94 87 ARG A O 1
ATOM 655 N N . HIS A 1 88 ? 7.897 -2.904 -21.243 1.00 82.19 88 HIS A N 1
ATOM 656 C CA . HIS A 1 88 ? 6.652 -3.114 -21.962 1.00 82.19 88 HIS A CA 1
ATOM 657 C C . HIS A 1 88 ? 6.860 -3.979 -23.209 1.00 82.19 88 HIS A C 1
ATOM 659 O O . HIS A 1 88 ? 6.664 -3.569 -24.358 1.00 82.19 88 HIS A O 1
ATOM 665 N N . ILE A 1 89 ? 7.314 -5.210 -22.976 1.00 82.94 89 ILE A N 1
ATOM 666 C CA . ILE A 1 89 ? 7.450 -6.191 -24.050 1.00 82.94 89 ILE A CA 1
ATOM 667 C C . ILE A 1 89 ? 6.125 -6.925 -24.239 1.00 82.94 89 ILE A C 1
ATOM 669 O O . ILE A 1 89 ? 5.649 -7.631 -23.354 1.00 82.94 89 ILE A O 1
ATOM 673 N N . ALA A 1 90 ? 5.553 -6.798 -25.438 1.00 83.50 90 ALA A N 1
ATOM 674 C CA . ALA A 1 90 ? 4.308 -7.464 -25.794 1.00 83.50 90 ALA A CA 1
ATOM 675 C C . ALA A 1 90 ? 4.381 -8.983 -25.549 1.00 83.50 90 ALA A C 1
ATOM 677 O O . ALA A 1 90 ? 5.269 -9.667 -26.060 1.00 83.50 90 ALA A O 1
ATOM 678 N N . GLY A 1 91 ? 3.406 -9.506 -24.801 1.00 83.25 91 GLY A N 1
ATOM 679 C CA . GLY A 1 91 ? 3.295 -10.933 -24.490 1.00 83.25 91 GLY A CA 1
ATOM 680 C C . GLY A 1 91 ? 4.184 -11.418 -23.342 1.00 83.25 91 GLY A C 1
ATOM 681 O O . GLY A 1 91 ? 4.272 -12.626 -23.136 1.00 83.25 91 GLY A O 1
ATOM 682 N N . VAL A 1 92 ? 4.830 -10.509 -22.608 1.00 85.19 92 VAL A N 1
ATOM 683 C CA . VAL A 1 92 ? 5.580 -10.819 -21.388 1.00 85.19 92 VAL A CA 1
ATOM 684 C C . VAL A 1 92 ? 4.806 -10.297 -20.184 1.00 85.19 92 VAL A C 1
ATOM 686 O O . VAL A 1 92 ? 4.408 -9.135 -20.156 1.00 85.19 92 VAL A O 1
ATOM 689 N N . ASP A 1 93 ? 4.617 -11.151 -19.180 1.00 86.06 93 ASP A N 1
AT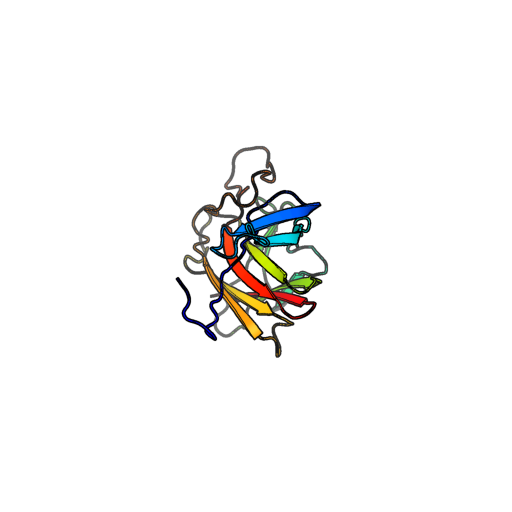OM 690 C CA . ASP A 1 93 ? 4.087 -10.717 -17.891 1.00 86.06 93 ASP A CA 1
ATOM 691 C C . ASP A 1 93 ? 5.164 -9.908 -17.161 1.00 86.06 93 ASP A C 1
ATOM 693 O O . ASP A 1 93 ? 6.203 -10.443 -16.773 1.00 86.06 93 ASP A O 1
ATOM 697 N N . GLU A 1 94 ? 4.916 -8.615 -16.972 1.00 91.12 94 GLU A N 1
ATOM 698 C CA . GLU A 1 94 ? 5.795 -7.715 -16.229 1.00 91.12 94 GLU A CA 1
ATOM 699 C C . GLU A 1 94 ? 5.101 -7.267 -14.943 1.00 91.12 94 GLU A C 1
ATOM 701 O O . GLU A 1 94 ? 4.032 -6.655 -14.979 1.00 91.12 94 GLU A O 1
ATOM 706 N N . PHE A 1 95 ? 5.705 -7.540 -13.789 1.00 94.69 95 PHE A N 1
ATOM 707 C CA . PHE A 1 95 ? 5.159 -7.095 -12.513 1.00 94.69 95 PHE A CA 1
ATOM 708 C C . PHE A 1 95 ? 6.233 -6.737 -11.493 1.00 94.69 95 PHE A C 1
ATOM 710 O O . PHE A 1 95 ? 7.373 -7.196 -11.568 1.00 94.69 95 PHE A O 1
ATOM 717 N N . ALA A 1 96 ? 5.824 -5.949 -10.505 1.00 97.38 96 ALA A N 1
ATOM 718 C CA . ALA A 1 96 ? 6.582 -5.667 -9.299 1.00 97.38 96 ALA A CA 1
ATOM 719 C C . ALA A 1 96 ? 5.685 -5.824 -8.067 1.00 97.38 96 ALA A C 1
ATOM 721 O O . ALA A 1 96 ? 4.497 -5.503 -8.108 1.00 97.38 96 ALA A O 1
ATOM 722 N N . THR A 1 97 ? 6.243 -6.325 -6.970 1.00 98.38 97 THR A N 1
ATOM 723 C CA . THR A 1 97 ? 5.529 -6.499 -5.706 1.00 98.38 97 THR A CA 1
ATOM 724 C C . THR A 1 97 ? 6.313 -5.948 -4.532 1.00 98.38 97 THR A C 1
ATOM 726 O O . THR A 1 97 ? 7.515 -6.180 -4.440 1.00 98.38 97 THR A O 1
ATOM 729 N N . TRP A 1 98 ? 5.602 -5.336 -3.588 1.00 98.69 98 TRP A N 1
ATOM 730 C CA . TRP A 1 98 ? 6.121 -4.920 -2.285 1.00 98.69 98 TRP A CA 1
ATOM 731 C C . TRP A 1 98 ? 5.342 -5.657 -1.197 1.00 98.69 98 TRP A C 1
ATOM 733 O O . TRP A 1 98 ? 4.117 -5.523 -1.129 1.00 98.69 98 TRP A O 1
ATOM 743 N N . THR A 1 99 ? 6.025 -6.449 -0.365 1.00 98.69 99 THR A N 1
ATOM 744 C CA . THR A 1 99 ? 5.373 -7.298 0.649 1.00 98.69 99 THR A CA 1
ATOM 745 C C . THR A 1 99 ? 5.672 -6.832 2.068 1.00 98.69 99 THR A C 1
ATOM 747 O O . THR A 1 99 ? 6.796 -6.883 2.552 1.00 98.69 99 THR A O 1
ATOM 750 N N . PHE A 1 100 ? 4.635 -6.418 2.782 1.00 98.44 100 PHE A N 1
ATOM 751 C CA . PHE A 1 100 ? 4.727 -5.933 4.147 1.00 98.44 100 PHE A CA 1
ATOM 752 C C . PHE A 1 100 ? 4.246 -7.012 5.117 1.00 98.44 100 PHE A C 1
ATOM 754 O O . PHE A 1 100 ? 3.088 -7.422 5.074 1.00 98.44 100 PHE A O 1
ATOM 761 N N . ASN A 1 101 ? 5.097 -7.401 6.064 1.00 97.69 101 ASN A N 1
ATOM 762 C CA . ASN A 1 101 ? 4.636 -7.961 7.336 1.00 97.69 101 ASN A CA 1
ATOM 763 C C . ASN A 1 101 ? 3.928 -6.869 8.140 1.00 97.69 101 ASN A C 1
ATOM 765 O O . ASN A 1 101 ? 4.509 -5.812 8.418 1.00 97.69 101 ASN A O 1
ATOM 769 N N . VAL A 1 102 ? 2.680 -7.133 8.491 1.00 97.25 102 VAL A N 1
ATOM 770 C CA . VAL A 1 102 ? 1.770 -6.210 9.162 1.00 97.25 102 VAL A CA 1
ATOM 771 C C . VAL A 1 102 ? 1.021 -6.935 10.275 1.00 97.25 102 VAL A C 1
ATOM 773 O O . VAL A 1 102 ? 1.096 -8.151 10.417 1.00 97.25 102 VAL A O 1
ATOM 776 N N . THR A 1 103 ? 0.295 -6.184 11.090 1.00 96.31 103 THR A N 1
ATOM 777 C CA . THR A 1 103 ? -0.724 -6.741 11.984 1.00 96.31 103 THR A CA 1
ATOM 778 C C . THR A 1 103 ? -2.100 -6.499 11.367 1.00 96.31 103 THR A C 1
ATOM 780 O O . THR A 1 103 ? -2.241 -5.546 10.603 1.00 96.31 103 THR A O 1
ATOM 783 N N . PRO A 1 104 ? -3.141 -7.265 11.720 1.00 96.88 104 PRO A N 1
ATOM 784 C CA . PRO A 1 104 ? -4.492 -6.950 11.271 1.00 96.88 104 PRO A CA 1
ATOM 785 C C . PRO A 1 104 ? -4.876 -5.507 11.633 1.00 96.88 104 PRO A C 1
ATOM 787 O O . PRO A 1 104 ? -4.620 -5.048 12.749 1.00 96.88 104 PRO A O 1
ATOM 790 N N . GLY A 1 105 ? -5.462 -4.775 10.689 1.00 95.06 105 GLY A N 1
ATOM 791 C CA . GLY A 1 105 ? -5.735 -3.352 10.862 1.00 95.06 105 GLY A CA 1
ATOM 792 C C . GLY A 1 105 ? -6.065 -2.617 9.570 1.00 95.06 105 GLY A C 1
ATOM 793 O O . GLY A 1 105 ? -6.214 -3.207 8.501 1.00 95.06 105 GLY A O 1
ATOM 794 N N . VAL A 1 106 ? -6.211 -1.297 9.682 1.00 94.62 106 VAL A N 1
ATOM 795 C CA . VAL A 1 106 ? -6.503 -0.412 8.549 1.00 94.62 106 VAL A CA 1
ATOM 796 C C . VAL A 1 106 ? -5.220 0.276 8.102 1.00 94.62 106 VAL A C 1
ATOM 798 O O . VAL A 1 106 ? -4.552 0.931 8.900 1.00 94.62 106 VAL A O 1
ATOM 801 N N . TYR A 1 107 ? -4.904 0.159 6.816 1.00 94.50 107 TYR A N 1
ATOM 802 C CA . TYR A 1 107 ? -3.676 0.663 6.220 1.00 94.50 107 TYR A CA 1
ATOM 803 C C . TYR A 1 107 ? -3.983 1.666 5.121 1.00 94.50 107 TYR A C 1
ATOM 805 O O . TYR A 1 107 ? -4.715 1.377 4.179 1.00 94.50 107 TYR A O 1
ATOM 813 N N . ARG A 1 108 ? -3.370 2.845 5.222 1.00 93.19 108 ARG A N 1
ATOM 814 C CA . ARG A 1 108 ? -3.235 3.754 4.088 1.00 93.19 108 ARG A CA 1
ATOM 815 C C . ARG A 1 108 ? -2.038 3.295 3.268 1.00 93.19 108 ARG A C 1
ATOM 817 O O . ARG A 1 108 ? -0.928 3.260 3.793 1.00 93.19 108 ARG A O 1
ATOM 824 N N . VAL A 1 109 ? -2.274 2.951 2.010 1.00 95.75 109 VAL A N 1
ATOM 825 C CA . VAL A 1 109 ? -1.235 2.493 1.086 1.00 95.75 109 VAL A CA 1
ATOM 826 C C . VAL A 1 109 ? -0.987 3.598 0.076 1.00 95.75 109 VAL A C 1
ATOM 828 O O . VAL A 1 109 ? -1.936 4.101 -0.525 1.00 95.75 109 VAL A O 1
ATOM 831 N N . SER A 1 110 ? 0.274 3.968 -0.114 1.00 93.75 110 SER A N 1
ATOM 832 C CA . SER A 1 110 ? 0.703 5.016 -1.041 1.00 93.75 110 SER A CA 1
ATOM 833 C C . SER A 1 110 ? 1.893 4.515 -1.856 1.00 93.75 110 SER A C 1
ATOM 835 O O . SER A 1 110 ? 2.628 3.644 -1.395 1.00 93.75 110 SER A O 1
ATOM 837 N N . THR A 1 111 ? 2.093 5.070 -3.048 1.00 92.62 111 THR A N 1
ATOM 838 C CA . THR A 1 111 ? 3.256 4.793 -3.901 1.00 92.62 111 THR A CA 1
ATOM 839 C C . THR A 1 111 ? 3.896 6.098 -4.376 1.00 92.62 111 THR A C 1
ATOM 841 O O . THR A 1 111 ? 3.309 7.175 -4.244 1.00 92.62 111 THR A O 1
ATOM 844 N N . THR A 1 112 ? 5.114 6.015 -4.896 1.00 90.00 112 THR A N 1
ATOM 845 C CA . THR A 1 112 ? 5.844 7.139 -5.489 1.00 90.00 112 THR A CA 1
ATOM 846 C C . THR A 1 112 ? 6.554 6.684 -6.761 1.00 90.00 112 THR A C 1
ATOM 848 O O . THR A 1 112 ? 6.788 5.491 -6.947 1.00 90.00 112 THR A O 1
ATOM 851 N N . TRP A 1 113 ? 6.855 7.621 -7.657 1.00 88.81 113 TRP A N 1
ATOM 852 C CA . TRP A 1 113 ? 7.510 7.365 -8.938 1.00 88.81 113 TRP A CA 1
ATOM 853 C C . TRP A 1 113 ? 8.287 8.598 -9.410 1.00 88.81 113 TRP A C 1
ATOM 855 O O . TRP A 1 113 ? 7.971 9.732 -9.042 1.00 88.81 113 TRP A O 1
ATOM 865 N N . ALA A 1 114 ? 9.299 8.374 -10.249 1.00 85.38 114 ALA A N 1
ATOM 866 C CA . ALA A 1 114 ? 9.890 9.426 -11.074 1.00 85.38 114 ALA A CA 1
ATOM 867 C C . ALA A 1 114 ? 8.881 9.888 -12.136 1.00 85.38 114 ALA A C 1
ATOM 869 O O . ALA A 1 114 ? 8.06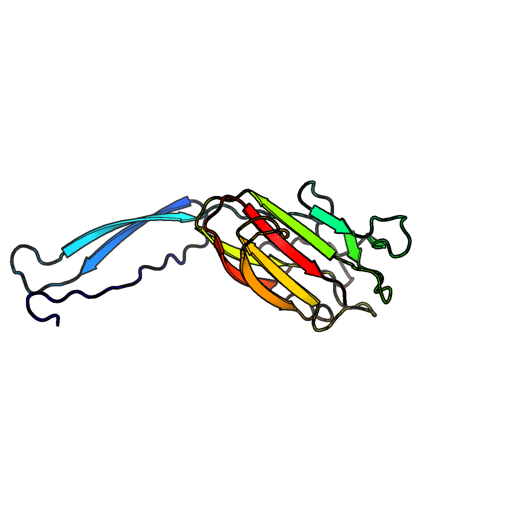5 9.089 -12.561 1.00 85.38 114 ALA A O 1
ATOM 870 N N . PHE A 1 115 ? 8.937 11.134 -12.605 1.00 82.88 115 PHE A N 1
ATOM 871 C CA . PHE A 1 115 ? 8.014 11.645 -13.631 1.00 82.88 115 PHE A CA 1
ATOM 872 C C . PHE A 1 115 ? 8.752 12.514 -14.656 1.00 82.88 115 PHE A C 1
ATOM 874 O O . PHE A 1 115 ? 9.934 12.813 -14.496 1.00 82.88 115 PHE A O 1
ATOM 881 N N . GLY A 1 116 ? 8.058 12.953 -15.711 1.00 76.94 116 GLY A N 1
ATOM 882 C CA . GLY A 1 116 ? 8.586 13.951 -16.652 1.00 76.94 116 GLY A CA 1
ATOM 883 C C . GLY A 1 116 ? 9.511 13.413 -17.749 1.00 76.94 116 GLY A C 1
ATOM 884 O O . GLY A 1 116 ? 10.123 14.206 -18.465 1.00 76.94 116 GLY A O 1
ATOM 885 N N . PHE A 1 117 ? 9.592 12.093 -17.923 1.00 77.06 117 PHE A N 1
ATOM 886 C CA . PHE A 1 117 ? 10.271 11.463 -19.057 1.00 77.06 117 PHE A CA 1
ATOM 887 C C . PHE A 1 117 ? 9.255 10.829 -20.020 1.00 77.06 117 PHE A C 1
ATOM 889 O O . PHE A 1 117 ? 8.102 10.574 -19.671 1.00 77.06 117 PHE A O 1
ATOM 896 N N . ALA A 1 118 ? 9.674 10.578 -21.262 1.00 80.88 118 ALA A N 1
ATOM 897 C CA . ALA A 1 118 ? 8.849 9.859 -22.230 1.00 80.88 118 ALA A CA 1
ATOM 898 C C . ALA A 1 118 ? 8.715 8.373 -21.846 1.00 80.88 118 ALA A C 1
ATOM 900 O O . ALA A 1 118 ? 9.648 7.795 -21.295 1.00 80.88 118 ALA A O 1
ATOM 901 N N . GLY A 1 119 ? 7.576 7.754 -22.175 1.00 84.50 119 GLY A N 1
ATOM 902 C CA . GLY A 1 119 ? 7.330 6.321 -21.948 1.00 84.50 119 GLY A CA 1
ATOM 903 C C . GLY A 1 119 ? 6.628 5.965 -20.633 1.00 84.50 119 GLY A C 1
ATOM 904 O O . GLY A 1 119 ? 6.401 4.790 -20.387 1.00 84.50 119 GLY A O 1
ATOM 905 N N . PHE A 1 120 ? 6.258 6.955 -19.817 1.00 88.31 120 PHE A N 1
ATOM 906 C CA . PHE A 1 120 ? 5.497 6.748 -18.581 1.00 88.31 120 PHE A CA 1
ATOM 907 C C . PHE A 1 120 ? 4.018 6.459 -18.882 1.00 88.31 120 PHE A C 1
ATOM 909 O O . PHE A 1 120 ? 3.435 7.081 -19.778 1.00 88.31 120 PHE A O 1
ATOM 916 N N . ASP A 1 121 ? 3.423 5.530 -18.132 1.00 91.00 121 ASP A N 1
ATOM 917 C CA . ASP A 1 121 ? 2.014 5.139 -18.252 1.00 91.00 121 ASP A CA 1
ATOM 918 C C . ASP A 1 121 ? 1.105 6.181 -17.573 1.00 91.00 121 ASP A C 1
ATOM 920 O O . ASP A 1 121 ? 1.405 6.652 -16.478 1.00 91.00 121 ASP A O 1
ATOM 924 N N . ASP A 1 122 ? -0.001 6.557 -18.219 1.00 92.94 122 ASP A N 1
ATOM 925 C CA . ASP A 1 122 ? -1.015 7.452 -17.634 1.00 92.94 122 ASP A CA 1
ATOM 926 C C . ASP A 1 122 ? -2.084 6.713 -16.822 1.00 92.94 122 ASP A C 1
ATOM 928 O O . ASP A 1 122 ? -2.947 7.335 -16.196 1.00 92.94 122 ASP A O 1
ATOM 932 N N . ALA A 1 123 ? -2.034 5.385 -16.812 1.00 94.12 123 ALA A N 1
ATOM 933 C CA . ALA A 1 123 ? -2.950 4.549 -16.067 1.00 94.12 123 ALA A CA 1
ATOM 934 C C . ALA A 1 123 ? -2.255 3.280 -15.552 1.00 94.12 123 ALA A C 1
ATOM 936 O O . ALA A 1 123 ? -2.802 2.180 -15.685 1.00 94.12 123 ALA A O 1
ATOM 937 N N . ALA A 1 124 ? -1.110 3.457 -14.893 1.00 94.00 124 ALA A N 1
ATOM 938 C CA . ALA A 1 124 ? -0.314 2.419 -14.244 1.00 94.00 124 ALA A CA 1
ATOM 939 C C . ALA A 1 124 ? -1.116 1.685 -13.155 1.00 94.00 124 ALA A C 1
ATOM 941 O O . ALA A 1 124 ? -1.468 2.304 -12.146 1.00 94.00 124 ALA A O 1
ATOM 942 N N . PRO A 1 125 ? -1.436 0.391 -13.317 1.00 95.88 125 PRO A N 1
ATOM 943 C CA . PRO A 1 125 ? -2.320 -0.323 -12.402 1.00 95.88 125 PRO A CA 1
ATOM 944 C C . PRO A 1 125 ? -1.592 -0.822 -11.144 1.00 95.88 125 PRO A C 1
ATOM 946 O O . PRO A 1 125 ? -0.619 -1.572 -11.216 1.00 95.88 125 PRO A O 1
ATOM 949 N N . PHE A 1 126 ? -2.142 -0.478 -9.978 1.00 97.94 126 PHE A N 1
ATOM 950 C CA . PHE A 1 126 ? -1.761 -1.036 -8.683 1.00 97.94 126 PHE A CA 1
ATOM 951 C C . PHE A 1 126 ? -2.923 -1.810 -8.057 1.00 97.94 126 PHE A C 1
ATOM 953 O O . PHE A 1 126 ? -4.050 -1.319 -8.015 1.00 97.94 126 PHE A O 1
ATOM 960 N N . THR A 1 127 ? -2.638 -2.986 -7.502 1.00 98.62 127 THR A N 1
ATOM 961 C CA . THR A 1 127 ? -3.589 -3.826 -6.755 1.00 98.62 127 THR A CA 1
ATOM 962 C C . THR A 1 127 ? -3.040 -4.120 -5.363 1.00 98.62 127 THR A C 1
ATOM 964 O O . THR A 1 127 ? -1.849 -4.372 -5.206 1.00 98.62 127 THR A O 1
ATOM 967 N N . ILE A 1 128 ? -3.895 -4.095 -4.342 1.00 98.81 128 ILE A N 1
ATOM 968 C CA . ILE A 1 128 ? -3.522 -4.338 -2.945 1.00 98.81 128 ILE A CA 1
ATOM 969 C C . ILE A 1 128 ? -4.194 -5.620 -2.460 1.00 98.81 128 ILE A C 1
ATOM 971 O O . ILE A 1 128 ? -5.415 -5.767 -2.564 1.00 98.81 128 ILE A O 1
ATOM 975 N N . PHE A 1 129 ? -3.398 -6.514 -1.884 1.00 98.81 129 PHE A N 1
ATOM 976 C CA . PHE A 1 129 ? -3.815 -7.809 -1.362 1.00 98.81 129 PHE A CA 1
ATOM 977 C C . PHE A 1 129 ? -3.682 -7.863 0.164 1.00 98.81 129 PHE A C 1
ATOM 979 O O . PHE A 1 129 ? -2.713 -7.370 0.740 1.00 98.81 129 PHE A O 1
ATOM 986 N N . ASP A 1 130 ? -4.661 -8.498 0.802 1.00 98.69 130 ASP A N 1
ATOM 987 C CA . ASP A 1 130 ? -4.555 -9.099 2.133 1.00 98.69 130 ASP A CA 1
ATOM 988 C C . ASP A 1 130 ? -4.047 -10.532 1.942 1.00 98.69 130 ASP A C 1
ATOM 990 O O . ASP A 1 130 ? -4.762 -11.384 1.404 1.00 98.69 130 ASP A O 1
ATOM 994 N N . GLY A 1 131 ? -2.783 -10.759 2.295 1.00 98.56 131 GLY A N 1
ATOM 995 C CA . GLY A 1 131 ? -2.018 -11.944 1.916 1.00 98.56 131 GLY A CA 1
ATOM 996 C C . GLY A 1 131 ? -1.129 -11.748 0.675 1.00 98.56 131 GLY A C 1
ATOM 997 O O . GLY A 1 131 ? -1.031 -10.642 0.138 1.00 98.56 131 GLY A O 1
ATOM 998 N N . PRO A 1 132 ? -0.466 -12.827 0.217 1.00 98.00 132 PRO A N 1
ATOM 999 C CA . PRO A 1 132 ? 0.352 -12.817 -0.996 1.00 98.00 132 PRO A CA 1
ATOM 1000 C C . PRO A 1 132 ? -0.502 -12.646 -2.262 1.00 98.00 132 PRO A C 1
ATOM 1002 O O . PRO A 1 132 ? -1.696 -12.936 -2.258 1.00 98.00 132 PRO A O 1
ATOM 1005 N N . VAL A 1 133 ? 0.117 -12.270 -3.389 1.00 97.25 133 VAL A N 1
ATOM 1006 C CA . VAL A 1 133 ? -0.581 -12.180 -4.694 1.00 97.25 133 VAL A CA 1
ATOM 1007 C C . VAL A 1 133 ? -1.263 -13.505 -5.060 1.00 97.25 133 VAL A C 1
ATOM 1009 O O . VAL A 1 133 ? -2.417 -13.529 -5.482 1.00 97.25 133 VAL A O 1
ATOM 1012 N N . ALA A 1 134 ? -0.568 -14.629 -4.866 1.00 96.31 134 ALA A N 1
ATOM 1013 C CA . ALA A 1 134 ? -1.122 -15.954 -5.110 1.00 96.31 134 ALA A CA 1
ATOM 1014 C C . ALA A 1 134 ? -2.017 -16.393 -3.939 1.00 96.31 134 ALA A C 1
ATOM 1016 O O . ALA A 1 134 ? -1.525 -16.770 -2.879 1.00 96.31 134 ALA A O 1
ATOM 1017 N N . GLY A 1 135 ? -3.335 -16.376 -4.145 1.00 95.62 135 GLY A N 1
ATOM 1018 C CA . GLY A 1 135 ? -4.317 -16.859 -3.167 1.00 95.62 135 GLY A CA 1
ATOM 1019 C C . GLY A 1 135 ? -4.717 -15.851 -2.083 1.00 95.62 135 GLY A C 1
ATOM 1020 O O . GLY A 1 135 ? -5.576 -16.177 -1.265 1.00 95.62 135 GLY A O 1
ATOM 1021 N N . GLY A 1 136 ? -4.145 -14.642 -2.076 1.00 97.62 136 GLY A N 1
ATOM 1022 C CA . GLY A 1 136 ? -4.600 -13.540 -1.228 1.00 97.62 136 GLY A CA 1
ATOM 1023 C C . GLY A 1 136 ? -5.898 -12.898 -1.719 1.00 97.62 136 GLY A C 1
ATOM 1024 O O . GLY A 1 136 ? -6.377 -13.141 -2.829 1.00 97.62 136 GLY A O 1
ATOM 1025 N N . ILE A 1 137 ? -6.477 -12.049 -0.871 1.00 98.56 137 ILE A N 1
ATOM 1026 C CA . ILE A 1 137 ? -7.746 -11.365 -1.139 1.00 98.56 137 ILE A CA 1
ATOM 1027 C C . ILE A 1 137 ? -7.454 -9.946 -1.617 1.00 98.56 137 ILE A C 1
ATOM 1029 O O . ILE A 1 137 ? -6.826 -9.172 -0.899 1.00 98.56 137 ILE A O 1
ATOM 1033 N N . VAL A 1 138 ? -7.968 -9.564 -2.786 1.00 98.56 138 VAL A N 1
ATOM 1034 C CA . VAL A 1 138 ? -7.901 -8.170 -3.250 1.00 98.56 138 VAL A CA 1
ATOM 1035 C C . VAL A 1 138 ? -8.719 -7.281 -2.312 1.00 98.56 138 VAL A C 1
ATOM 1037 O O . VAL A 1 138 ? -9.909 -7.516 -2.093 1.00 98.56 138 VAL A O 1
ATOM 1040 N N . ARG A 1 139 ? -8.080 -6.252 -1.751 1.00 98.44 139 ARG A N 1
ATOM 1041 C CA . ARG A 1 139 ? -8.710 -5.280 -0.843 1.00 98.44 139 ARG A CA 1
ATOM 1042 C C . ARG A 1 139 ? -8.895 -3.902 -1.448 1.00 98.44 139 ARG A C 1
ATOM 1044 O O . ARG A 1 139 ? -9.709 -3.143 -0.934 1.00 98.44 139 ARG A O 1
ATOM 1051 N N . GLY A 1 140 ? -8.149 -3.585 -2.495 1.00 98.12 140 GLY A N 1
ATOM 1052 C CA . GLY A 1 140 ? -8.152 -2.257 -3.083 1.00 98.12 140 GLY A CA 1
ATOM 1053 C C . GLY A 1 140 ? -7.108 -2.126 -4.173 1.00 98.12 140 GLY A C 1
ATOM 1054 O O . GLY A 1 140 ? -6.519 -3.116 -4.613 1.00 98.12 140 GLY A O 1
ATOM 1055 N N . GLY A 1 141 ? -6.873 -0.893 -4.593 1.00 96.94 141 GLY A N 1
ATOM 1056 C CA . GLY A 1 141 ? -5.978 -0.597 -5.703 1.00 96.94 141 GLY A CA 1
ATOM 1057 C C . GLY A 1 141 ? -6.557 0.446 -6.641 1.00 96.94 141 GLY A C 1
ATOM 1058 O O . GLY A 1 141 ? -7.748 0.754 -6.597 1.00 96.94 141 GLY A O 1
ATOM 1059 N N . ARG A 1 142 ? -5.700 0.996 -7.497 1.00 96.12 142 ARG A N 1
ATOM 1060 C CA . ARG A 1 142 ? -6.117 1.898 -8.566 1.00 96.12 142 ARG A CA 1
ATOM 1061 C C . ARG A 1 142 ? -5.048 2.068 -9.630 1.00 96.12 142 ARG A C 1
ATOM 1063 O O . ARG A 1 142 ? -3.884 1.742 -9.413 1.00 96.12 142 ARG A O 1
ATOM 1070 N N . ASN A 1 143 ? -5.449 2.691 -10.728 1.00 96.38 143 ASN A N 1
ATOM 1071 C CA . ASN A 1 143 ? -4.534 3.190 -11.737 1.00 96.38 143 ASN A CA 1
ATOM 1072 C C . ASN A 1 143 ? -4.028 4.587 -11.338 1.00 96.38 143 ASN A C 1
ATOM 1074 O O . ASN A 1 143 ? -4.808 5.397 -10.827 1.00 96.38 143 ASN A O 1
ATOM 1078 N N . VAL A 1 144 ? -2.743 4.859 -11.556 1.00 93.56 144 VAL A N 1
ATOM 1079 C CA . VAL A 1 144 ? -2.116 6.171 -11.321 1.00 93.56 144 VAL A CA 1
ATOM 1080 C C . VAL A 1 144 ? -1.518 6.719 -12.616 1.00 93.56 144 VAL A C 1
ATOM 1082 O O . VAL A 1 144 ? -1.082 5.946 -13.467 1.00 93.56 144 VAL A O 1
ATOM 1085 N N . ASP A 1 145 ? -1.500 8.042 -12.764 1.00 93.19 145 ASP A N 1
ATOM 1086 C CA . ASP A 1 145 ? -0.863 8.708 -13.903 1.00 93.19 145 ASP A CA 1
ATOM 1087 C C . ASP A 1 145 ? 0.604 8.987 -13.570 1.00 93.19 145 ASP A C 1
ATOM 1089 O O . ASP A 1 145 ? 0.916 9.904 -12.810 1.00 93.19 145 ASP A O 1
ATOM 1093 N N . GLN A 1 146 ? 1.515 8.193 -14.135 1.00 90.69 146 GLN A N 1
ATOM 1094 C CA . GLN A 1 146 ? 2.944 8.344 -13.884 1.00 90.69 146 GLN A CA 1
ATOM 1095 C C . GLN A 1 146 ? 3.607 9.422 -14.754 1.00 90.69 146 GLN A C 1
ATOM 1097 O O . GLN A 1 146 ? 4.793 9.712 -14.586 1.00 90.69 146 GLN A O 1
ATOM 1102 N N . LYS A 1 147 ? 2.866 10.062 -15.671 1.00 89.56 147 LYS A N 1
ATOM 1103 C CA . LYS A 1 147 ? 3.380 11.191 -16.467 1.00 89.56 147 LYS A CA 1
ATOM 1104 C C . LYS A 1 147 ? 3.484 12.468 -15.636 1.00 89.56 147 LYS A C 1
ATOM 1106 O O . LYS A 1 147 ? 4.233 13.377 -16.005 1.00 89.56 147 LYS A O 1
ATOM 1111 N N . VAL A 1 148 ? 2.757 12.534 -14.524 1.00 88.06 148 VAL A N 1
ATOM 1112 C CA . VAL A 1 148 ? 2.726 13.672 -13.603 1.00 88.06 148 VAL A CA 1
ATOM 1113 C C . VAL A 1 148 ? 3.386 13.330 -12.266 1.00 88.06 148 VAL A C 1
ATOM 1115 O O . VAL A 1 148 ? 3.552 12.167 -11.914 1.00 88.06 148 VAL A O 1
ATOM 1118 N N . ASP A 1 149 ? 3.790 14.363 -11.527 1.00 85.38 149 ASP A N 1
ATOM 1119 C CA . ASP A 1 149 ? 4.291 14.237 -10.151 1.00 85.38 149 ASP A CA 1
ATOM 1120 C C . ASP A 1 149 ? 3.216 13.595 -9.248 1.00 85.38 149 ASP A C 1
ATOM 1122 O O . ASP A 1 149 ? 2.060 14.028 -9.330 1.00 85.38 149 ASP A O 1
ATOM 1126 N N . PRO A 1 150 ? 3.558 12.625 -8.373 1.00 88.31 150 PRO A N 1
ATOM 1127 C CA . PRO A 1 150 ? 2.639 12.084 -7.375 1.00 88.31 150 PRO A CA 1
ATOM 1128 C C . PRO A 1 150 ? 1.863 13.182 -6.640 1.00 88.31 150 PRO A C 1
ATOM 1130 O O . PRO A 1 150 ? 2.430 14.049 -5.970 1.00 88.31 150 PRO A O 1
ATOM 1133 N N . ALA A 1 151 ? 0.535 13.141 -6.730 1.00 80.19 151 ALA A N 1
ATOM 1134 C CA . ALA A 1 151 ? -0.314 14.248 -6.291 1.00 80.19 151 ALA A CA 1
ATOM 1135 C C . ALA A 1 151 ? -0.564 14.291 -4.769 1.00 80.19 151 ALA A C 1
ATOM 1137 O O . ALA A 1 151 ? -1.237 15.197 -4.272 1.00 80.19 151 ALA A O 1
ATOM 1138 N N . GLY A 1 152 ? -0.082 13.303 -4.008 1.00 71.88 152 GLY A N 1
ATOM 1139 C CA . GLY A 1 152 ? -0.428 13.156 -2.594 1.00 71.88 152 GLY A CA 1
ATOM 1140 C C . GLY A 1 152 ? 0.504 13.880 -1.617 1.00 71.88 152 GLY A C 1
ATOM 1141 O O . GLY A 1 152 ? 1.700 14.058 -1.841 1.00 71.88 152 GLY A O 1
ATOM 1142 N N . THR A 1 153 ? -0.072 14.275 -0.478 1.00 66.19 153 THR A N 1
ATOM 1143 C CA . THR A 1 153 ? 0.618 14.930 0.648 1.00 66.19 153 THR A CA 1
ATOM 1144 C C . THR A 1 153 ? 0.727 14.020 1.874 1.00 66.19 153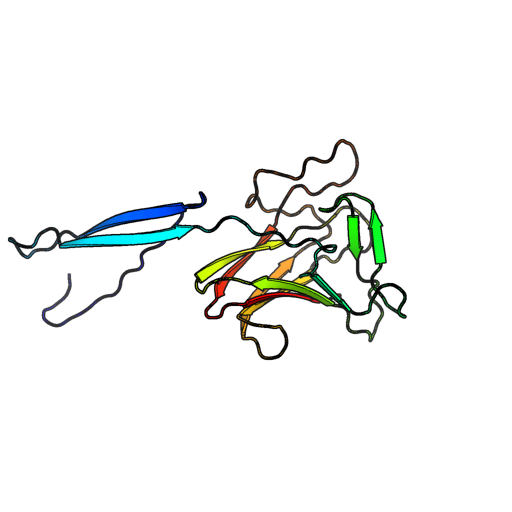 THR A C 1
ATOM 1146 O O . THR A 1 153 ? 0.942 14.507 2.982 1.00 66.19 153 THR A O 1
ATOM 1149 N N . ASP A 1 154 ? 0.522 12.707 1.711 1.00 64.38 154 ASP A N 1
ATOM 1150 C CA . ASP A 1 154 ? 0.479 11.746 2.826 1.00 64.38 154 ASP A CA 1
ATOM 1151 C C . ASP A 1 154 ? 1.789 11.685 3.618 1.00 64.38 154 ASP A C 1
ATOM 1153 O O . ASP A 1 154 ? 1.776 11.371 4.808 1.00 64.38 154 ASP A O 1
ATOM 1157 N N . TYR A 1 155 ? 2.897 12.027 2.961 1.00 65.75 155 TYR A N 1
ATOM 1158 C CA . TYR A 1 155 ? 4.222 12.109 3.551 1.00 65.75 155 TYR A CA 1
ATOM 1159 C C . TYR A 1 155 ? 4.795 13.517 3.367 1.00 65.75 155 TYR A C 1
ATOM 1161 O O . TYR A 1 155 ? 5.257 13.847 2.278 1.00 65.75 155 TYR A O 1
ATOM 1169 N N . PRO A 1 156 ? 4.769 14.365 4.414 1.00 50.47 156 PRO A N 1
ATOM 1170 C CA . PRO A 1 156 ? 5.283 15.733 4.340 1.00 50.47 156 PRO A CA 1
ATOM 1171 C C . PRO A 1 156 ? 6.817 15.813 4.406 1.00 50.47 156 PRO A C 1
ATOM 1173 O O . PRO A 1 156 ? 7.391 16.830 4.025 1.00 50.47 156 PRO A O 1
ATOM 1176 N N . ALA A 1 157 ? 7.496 14.757 4.866 1.00 51.66 157 ALA A N 1
ATOM 1177 C CA . ALA A 1 157 ? 8.951 14.653 4.817 1.00 51.66 157 ALA A CA 1
ATOM 1178 C C . ALA A 1 157 ? 9.363 14.056 3.468 1.00 51.66 157 ALA A C 1
ATOM 1180 O O . ALA A 1 157 ? 9.639 12.864 3.348 1.00 51.66 157 ALA A O 1
ATOM 1181 N N . GLY A 1 158 ? 9.332 14.897 2.439 1.00 48.16 158 GLY A N 1
ATOM 1182 C CA . GLY A 1 158 ? 9.855 14.547 1.131 1.00 48.16 158 GLY A CA 1
ATOM 1183 C C . GLY A 1 158 ? 11.330 14.158 1.214 1.00 48.16 158 GLY A C 1
ATOM 1184 O O . GLY A 1 158 ? 12.107 14.804 1.921 1.00 48.16 158 GLY A O 1
ATOM 1185 N N . PHE A 1 159 ? 11.728 13.109 0.493 1.00 54.75 159 PHE A N 1
ATOM 1186 C CA . PHE A 1 159 ? 13.139 12.829 0.235 1.00 54.75 159 PHE A CA 1
ATOM 1187 C C . PHE A 1 159 ? 13.707 14.031 -0.530 1.00 54.75 159 PHE A C 1
ATOM 1189 O O . PHE A 1 159 ? 13.461 14.186 -1.719 1.00 54.75 159 PHE A O 1
ATOM 1196 N N . MET A 1 160 ? 14.376 14.958 0.160 1.00 47.34 160 MET A N 1
ATOM 1197 C CA . MET A 1 160 ? 14.951 16.138 -0.484 1.00 47.34 160 MET A CA 1
ATOM 1198 C C . MET A 1 160 ? 16.099 15.703 -1.397 1.00 47.34 160 MET A C 1
ATOM 1200 O O . MET A 1 160 ? 17.189 15.393 -0.921 1.00 47.34 160 MET A O 1
ATOM 1204 N N . PHE A 1 161 ? 15.875 15.728 -2.709 1.00 50.84 161 PHE A N 1
ATOM 1205 C CA . PHE A 1 161 ? 16.962 15.724 -3.682 1.00 50.84 161 PHE A CA 1
ATOM 1206 C C . PHE A 1 161 ? 17.538 17.138 -3.807 1.00 50.84 161 PHE A C 1
ATOM 1208 O O . PHE A 1 161 ? 16.780 18.102 -3.969 1.00 50.84 161 PHE A O 1
ATOM 1215 N N . PRO A 1 162 ? 18.868 17.310 -3.792 1.00 43.97 162 PRO A N 1
ATOM 1216 C CA . PRO A 1 162 ? 19.473 18.543 -4.257 1.00 43.97 162 PRO A CA 1
ATOM 1217 C C . PRO A 1 162 ? 19.346 18.638 -5.790 1.00 43.97 162 PRO A C 1
ATOM 1219 O O . PRO A 1 162 ? 19.999 17.904 -6.518 1.00 43.97 162 PRO A O 1
ATOM 1222 N N . LEU A 1 163 ? 18.557 19.617 -6.242 1.00 41.75 163 LEU A N 1
ATOM 1223 C CA . LEU A 1 163 ? 18.694 20.370 -7.500 1.00 41.75 163 LEU A CA 1
ATOM 1224 C C . LEU A 1 163 ? 18.357 19.685 -8.856 1.00 41.75 163 LEU A C 1
ATOM 1226 O O . LEU A 1 163 ? 19.122 18.905 -9.411 1.00 41.75 163 LEU A O 1
ATOM 1230 N N . GLY A 1 164 ? 17.290 20.179 -9.504 1.00 47.16 164 GLY A N 1
ATOM 1231 C CA . GLY A 1 164 ? 17.327 20.550 -10.932 1.00 47.16 164 GLY A CA 1
ATOM 1232 C C . GLY A 1 164 ? 16.733 19.604 -11.984 1.00 47.16 164 GLY A C 1
ATOM 1233 O O . GLY A 1 164 ? 16.588 20.031 -13.126 1.00 47.16 164 GLY A O 1
ATOM 1234 N N . THR A 1 165 ? 16.346 18.373 -11.650 1.00 50.09 165 THR A N 1
ATOM 1235 C CA . THR A 1 165 ? 15.651 17.462 -12.587 1.00 50.09 165 THR A CA 1
ATOM 1236 C C . THR A 1 165 ? 14.507 16.734 -11.879 1.00 50.09 165 THR A C 1
ATOM 1238 O O . THR A 1 165 ? 14.524 16.635 -10.651 1.00 50.09 165 THR A O 1
ATOM 1241 N N . ALA A 1 166 ? 13.474 16.344 -12.638 1.00 52.19 166 ALA A N 1
ATOM 1242 C CA . ALA A 1 166 ? 12.162 15.885 -12.170 1.00 52.19 166 ALA A CA 1
ATOM 1243 C C . ALA A 1 166 ? 12.249 14.887 -11.005 1.00 52.19 166 ALA A C 1
ATOM 1245 O O . ALA A 1 166 ? 12.410 13.694 -11.219 1.00 52.19 166 ALA A O 1
ATOM 1246 N N . SER A 1 167 ? 12.169 15.390 -9.774 1.00 55.72 167 SER A N 1
ATOM 1247 C CA . SER A 1 167 ? 12.268 14.611 -8.543 1.00 55.72 167 SER A CA 1
ATOM 1248 C C . SER A 1 167 ? 10.936 14.643 -7.829 1.00 55.72 167 SER A C 1
ATOM 1250 O O . SER A 1 167 ? 10.508 15.695 -7.354 1.00 55.72 167 SER A O 1
ATOM 1252 N N . SER A 1 168 ? 10.268 13.490 -7.769 1.00 61.16 168 SER A N 1
ATOM 1253 C CA . SER A 1 168 ? 9.137 13.347 -6.867 1.00 61.16 168 SER A CA 1
ATOM 1254 C C . SER A 1 168 ? 9.681 13.253 -5.453 1.00 61.16 168 SER A C 1
ATOM 1256 O O . SER A 1 168 ? 10.517 12.414 -5.126 1.00 61.16 168 SER A O 1
ATOM 1258 N N . THR A 1 169 ? 9.173 14.122 -4.596 1.00 62.91 169 THR A N 1
ATOM 1259 C CA . THR A 1 169 ? 9.324 13.984 -3.144 1.00 62.91 169 THR A CA 1
ATOM 1260 C C . THR A 1 169 ? 8.026 13.498 -2.504 1.00 62.91 169 THR A C 1
ATOM 1262 O O . THR A 1 169 ? 7.919 13.417 -1.280 1.00 62.91 169 THR A O 1
ATOM 1265 N N . ARG A 1 170 ? 7.019 13.204 -3.333 1.00 80.06 170 ARG A N 1
ATOM 1266 C CA . ARG A 1 170 ? 5.629 13.050 -2.935 1.00 80.06 170 ARG A CA 1
ATOM 1267 C C . ARG A 1 170 ? 5.185 11.608 -3.046 1.00 80.06 170 ARG A C 1
ATOM 1269 O O . ARG A 1 170 ? 5.707 10.814 -3.824 1.00 80.06 170 ARG A O 1
ATOM 1276 N N . TRP A 1 171 ? 4.197 11.287 -2.231 1.00 87.62 171 TRP A N 1
ATOM 1277 C CA . TRP A 1 171 ? 3.596 9.969 -2.166 1.00 87.62 171 TRP A CA 1
ATOM 1278 C C . TRP A 1 171 ? 2.135 10.110 -2.497 1.00 87.62 171 TRP A C 1
ATOM 1280 O O . TRP A 1 171 ? 1.404 10.825 -1.811 1.00 87.62 171 TRP A O 1
ATOM 1290 N N . GLU A 1 172 ? 1.702 9.401 -3.522 1.00 90.00 172 GLU A N 1
ATOM 1291 C CA . GLU A 1 172 ? 0.308 9.359 -3.888 1.00 90.00 172 GLU A CA 1
ATOM 1292 C C . GLU A 1 172 ? -0.349 8.159 -3.211 1.00 90.00 172 GLU A C 1
ATOM 1294 O O . GLU A 1 172 ? 0.026 7.009 -3.445 1.00 90.00 172 GLU A O 1
ATOM 1299 N N . ARG A 1 173 ? -1.333 8.417 -2.339 1.00 92.50 173 ARG A N 1
ATOM 1300 C CA . ARG A 1 173 ? -2.204 7.369 -1.784 1.00 92.50 173 ARG A CA 1
ATOM 1301 C C . ARG A 1 173 ? -2.739 6.538 -2.922 1.00 92.50 173 ARG A C 1
ATOM 1303 O O . ARG A 1 173 ? -3.287 7.174 -3.789 1.00 92.50 173 ARG A O 1
ATOM 1310 N N . ILE A 1 174 ? -2.702 5.215 -2.899 1.00 94.94 174 ILE A N 1
ATOM 1311 C CA . ILE A 1 174 ? -3.451 4.347 -3.820 1.00 94.94 174 ILE A CA 1
ATOM 1312 C C . ILE A 1 174 ? -4.825 4.054 -3.212 1.00 94.94 174 ILE A C 1
ATOM 1314 O O . ILE A 1 174 ? -5.831 4.292 -3.880 1.00 94.94 174 ILE A O 1
ATOM 1318 N N . ASP A 1 175 ? -4.876 3.642 -1.936 1.00 96.44 175 ASP A N 1
ATOM 1319 C CA . ASP A 1 175 ? -6.123 3.283 -1.242 1.00 96.44 175 ASP A CA 1
ATOM 1320 C C . ASP A 1 175 ? -5.995 3.296 0.302 1.00 96.44 175 ASP A C 1
ATOM 1322 O O . ASP A 1 175 ? -4.906 3.478 0.858 1.00 96.44 175 ASP A O 1
ATOM 1326 N N . VAL A 1 176 ? -7.115 3.091 1.003 1.00 94.56 176 VAL A N 1
ATOM 1327 C CA . VAL A 1 176 ? -7.182 2.746 2.430 1.00 94.56 176 VAL A CA 1
ATOM 1328 C C . VAL A 1 176 ? -7.860 1.384 2.573 1.00 94.56 176 VAL A C 1
ATOM 1330 O O . VAL A 1 176 ? -9.058 1.254 2.341 1.00 94.56 176 VAL A O 1
ATOM 1333 N N . VAL A 1 177 ? -7.103 0.371 2.990 1.00 97.38 177 VAL A N 1
ATOM 1334 C CA . VAL A 1 177 ? -7.546 -1.031 3.011 1.00 97.38 177 VAL A CA 1
ATOM 1335 C C . VAL A 1 177 ? -7.627 -1.592 4.425 1.00 97.38 177 VAL A C 1
ATOM 1337 O O . VAL A 1 177 ? -6.878 -1.188 5.312 1.00 97.38 177 VAL A O 1
ATOM 1340 N N . HIS A 1 178 ? -8.516 -2.562 4.630 1.00 97.25 178 HIS A N 1
ATOM 1341 C CA . HIS A 1 178 ? -8.557 -3.374 5.844 1.00 97.25 178 HIS A CA 1
ATOM 1342 C C . HIS A 1 178 ? -7.852 -4.710 5.590 1.00 97.25 178 HIS A C 1
ATOM 1344 O O . HIS A 1 178 ? -8.246 -5.456 4.692 1.00 97.25 178 HIS A O 1
ATOM 1350 N N . ILE A 1 179 ? -6.822 -4.997 6.383 1.00 98.38 179 ILE A N 1
ATOM 1351 C CA . ILE A 1 179 ? -6.042 -6.234 6.345 1.00 98.38 179 ILE A CA 1
ATOM 1352 C C . ILE A 1 179 ? -6.428 -7.088 7.545 1.00 98.38 179 ILE A C 1
ATOM 1354 O O . ILE A 1 179 ? -6.461 -6.603 8.676 1.00 98.38 179 ILE A O 1
ATOM 1358 N N . THR A 1 180 ? -6.734 -8.355 7.290 1.00 98.00 180 THR A N 1
ATOM 1359 C CA . THR A 1 180 ? -7.145 -9.319 8.317 1.00 98.00 180 THR A CA 1
ATOM 1360 C C . THR A 1 180 ? -6.046 -10.313 8.667 1.00 98.00 180 THR A C 1
ATOM 1362 O O . THR A 1 180 ? -6.067 -10.853 9.772 1.00 98.00 180 THR A O 1
ATOM 1365 N N . GLY A 1 181 ? -5.095 -10.540 7.757 1.00 96.75 181 GLY A N 1
ATOM 1366 C CA . GLY A 1 181 ? -3.907 -11.348 7.995 1.00 96.75 181 GLY A CA 1
ATOM 1367 C C . GLY A 1 181 ? -2.716 -10.555 8.534 1.00 96.75 181 GLY A C 1
ATOM 1368 O O . GLY A 1 181 ? -2.834 -9.433 9.027 1.00 96.75 181 GLY A O 1
ATOM 1369 N N . ASP A 1 182 ? -1.544 -11.169 8.418 1.00 97.81 182 ASP A N 1
ATOM 1370 C CA . ASP A 1 182 ? -0.241 -10.623 8.814 1.00 97.81 182 ASP A CA 1
ATOM 1371 C C . ASP A 1 182 ? 0.589 -10.117 7.620 1.00 97.81 182 ASP A C 1
ATOM 1373 O O . ASP A 1 182 ? 1.753 -9.738 7.765 1.00 97.81 182 ASP A O 1
ATOM 1377 N N . THR A 1 183 ? -0.010 -10.121 6.429 1.00 98.44 183 THR A N 1
ATOM 1378 C CA . THR A 1 183 ? 0.664 -9.837 5.166 1.00 98.44 183 THR A CA 1
ATOM 1379 C C . THR A 1 183 ? -0.176 -8.870 4.337 1.00 98.44 183 THR A C 1
ATOM 1381 O O . THR A 1 183 ? -1.360 -9.106 4.103 1.00 98.44 183 THR A O 1
ATOM 1384 N N . LEU A 1 184 ? 0.448 -7.792 3.865 1.00 98.75 184 LEU A N 1
ATOM 1385 C CA . LEU A 1 184 ? -0.096 -6.884 2.856 1.00 98.75 184 LEU A CA 1
ATOM 1386 C C . LEU A 1 184 ? 0.857 -6.903 1.665 1.00 98.75 184 LEU A C 1
ATOM 1388 O O . LEU A 1 184 ? 2.025 -6.552 1.821 1.00 98.75 184 LEU A O 1
ATOM 1392 N N . THR A 1 185 ? 0.373 -7.264 0.479 1.00 98.81 185 THR A N 1
ATOM 1393 C CA . THR A 1 185 ? 1.175 -7.188 -0.749 1.00 98.81 185 THR A CA 1
ATOM 1394 C C . THR A 1 185 ? 0.585 -6.167 -1.711 1.00 98.81 185 THR A C 1
ATOM 1396 O O . THR A 1 185 ? -0.604 -6.199 -2.022 1.00 98.81 185 THR A O 1
ATOM 1399 N N . VAL A 1 186 ? 1.421 -5.253 -2.198 1.00 98.81 186 VAL A N 1
ATOM 1400 C CA . VAL A 1 186 ? 1.082 -4.346 -3.301 1.00 98.81 186 VAL A CA 1
ATOM 1401 C C . VAL A 1 186 ? 1.661 -4.928 -4.579 1.00 98.81 186 VAL A C 1
ATOM 1403 O O . VAL A 1 186 ? 2.837 -5.273 -4.597 1.00 98.81 186 VAL A O 1
ATOM 1406 N N . LEU A 1 187 ? 0.852 -5.027 -5.628 1.00 98.56 187 LEU A N 1
ATOM 1407 C CA . LEU A 1 187 ? 1.229 -5.478 -6.964 1.00 98.56 187 LEU A CA 1
ATOM 1408 C C . LEU A 1 187 ? 1.107 -4.311 -7.942 1.00 98.56 187 LEU A C 1
ATOM 1410 O O . LEU A 1 187 ? 0.041 -3.707 -8.041 1.00 98.56 187 LEU A O 1
ATOM 1414 N N . PHE A 1 188 ? 2.166 -4.050 -8.693 1.00 97.19 188 PHE A N 1
ATOM 1415 C CA . PHE A 1 188 ? 2.144 -3.281 -9.930 1.00 97.19 188 PHE A CA 1
ATOM 1416 C C . PHE A 1 188 ? 2.246 -4.249 -11.107 1.00 97.19 188 PHE A C 1
ATOM 1418 O O . PHE A 1 188 ? 3.083 -5.152 -11.079 1.00 97.19 188 PHE A O 1
ATOM 1425 N N . THR A 1 189 ? 1.443 -4.044 -12.147 1.00 92.00 189 THR A N 1
ATOM 1426 C CA . THR A 1 189 ? 1.579 -4.774 -13.416 1.00 92.00 189 THR A CA 1
ATOM 1427 C C . THR A 1 189 ? 1.865 -3.791 -14.536 1.00 92.00 189 THR A C 1
ATOM 1429 O O . THR A 1 189 ? 1.137 -2.812 -14.690 1.00 92.00 189 THR A O 1
ATOM 1432 N N . GLY A 1 190 ? 2.906 -4.065 -15.315 1.00 77.44 190 GLY A N 1
ATOM 1433 C CA . GLY A 1 190 ? 3.240 -3.289 -16.499 1.00 77.44 190 GLY A CA 1
ATOM 1434 C C . GLY A 1 190 ? 2.108 -3.303 -17.523 1.00 77.44 190 GLY A C 1
ATOM 1435 O O . GLY A 1 190 ? 1.357 -4.277 -17.626 1.00 77.44 190 GLY A O 1
ATOM 1436 N N . ARG A 1 191 ? 1.991 -2.207 -18.263 1.00 67.69 191 ARG A N 1
ATOM 1437 C CA . ARG A 1 191 ? 1.122 -2.048 -19.427 1.00 67.69 191 ARG A CA 1
ATOM 1438 C C . ARG A 1 191 ? 1.917 -1.611 -20.631 1.00 67.69 191 ARG A C 1
ATOM 1440 O O . ARG A 1 191 ? 3.070 -1.159 -20.440 1.00 67.69 191 ARG A O 1
#

pLDDT: mean 87.13, std 12.54, range [41.75, 98.81]